Protein AF-A0A2G9UAE7-F1 (afdb_monomer)

pLDDT: mean 75.54, std 22.2, range [36.41, 98.81]

Mean predicted aligned error: 21.02 Å

Solvent-accessible surface area (backbone atoms only — not comparable to full-atom values): 14102 Å² total; per-residue (Å²): 134,87,57,70,65,65,63,50,58,74,38,32,49,100,87,70,48,72,73,70,75,85,72,86,65,95,78,64,78,51,70,71,63,59,34,68,79,69,75,55,76,72,64,87,74,63,90,61,86,80,56,97,80,69,71,54,75,51,95,50,88,56,33,35,38,56,95,90,38,82,39,53,51,58,60,52,51,52,52,46,55,51,52,52,52,52,51,52,52,50,52,51,53,51,53,52,52,51,54,51,51,53,52,52,52,52,52,49,52,54,49,54,50,51,49,55,55,50,54,54,50,50,52,52,51,50,51,52,49,54,52,50,52,52,51,50,49,54,50,49,55,51,48,52,53,50,52,52,52,51,53,50,50,49,55,50,49,54,52,50,52,57,51,47,52,69,75,55,61,78,77,76,76,75,77,85,68,81,88,84,80,91,77,83,82,83,85,77,90,79,90,78,85,81,80,76,87,80,84,79,86,80,84,77,84,78,78,78,85,76,90,73,91,75,92,76,91,77,136

Sequence (219 aa):
MFSFRHLTDVLVDSDGTVRFTPSECENAPEISALLKGFGLQAFKGSLEQQTNGDVHMSEFEGTVVINGNVVNVAQKLALLKKSEAERDQAKSLVAEQIALIDQLRGTKHDLEKKIRDMEKDIEKNRKRLDESNSALKASLDSNISLKSGLSDCKRYADRILSAVERACPPPPPPPKRVEEPKVEEPAADAVDDADEPIPAEIVLTEEVGAEEDNEEKTA

Organism: Teladorsagia circumcincta (NCBI:txid45464)

Radius of gyration: 56.76 Å; Cα contacts (8 Å, |Δi|>4): 43; chains: 1; bounding box: 124×80×129 Å

Secondary structure (DSSP, 8-state):
---HHHHHHTTB-TTS-B---PPP-TTPPPHHHHHHHTT--GGGG--S---TT--EE-SSTTEEEETTEEEEHHHHHHHHHHHHHHHHHHHHHHHHHHHHHHHHHHHHHHHHHHHHHHHHHHHHHHHHHHHHHHHHHHHHHHHHHHHHHHHHHHHHHHHHHHHHHHHSPPPPPPP-PPP----------------------------------------

Foldseek 3Di:
DDDPVVVVPVQADPVGHGPDDDDDDPDDDDPVRVCVVVVPPVPVPPPDDDDQPDWDDDPDQQWIQHPNDTDRPVVVVVVVVVVVVVVVVVVVVVVVVVVVVVVVVVVVVVVVVVVVVVVVVVVVVVVVVVVVVVVVVVVVVVVVVVVVVVVVVVVVVVVVVVVCCVVDPDDPDDPDDDDDDDDDDDDDDDDDDPDDDDDDDPDPPPPDDDDDDDDDDDD

Structure (mmCIF, N/CA/C/O backbone):
data_AF-A0A2G9UAE7-F1
#
_entry.id   AF-A0A2G9UAE7-F1
#
loop_
_atom_site.group_PDB
_atom_site.id
_atom_site.type_symbol
_atom_site.label_atom_id
_atom_site.label_alt_id
_atom_site.label_comp_id
_atom_site.label_asym_id
_atom_site.label_entity_id
_atom_site.label_seq_id
_atom_site.pdbx_PDB_ins_code
_atom_site.Cartn_x
_atom_site.Cartn_y
_atom_site.Cartn_z
_atom_site.occupancy
_atom_site.B_iso_or_equiv
_atom_site.auth_seq_id
_atom_site.auth_comp_id
_atom_site.auth_asym_id
_atom_site.auth_atom_id
_atom_site.pdbx_PDB_model_num
ATOM 1 N N . MET A 1 1 ? 42.285 15.700 -12.123 1.00 49.44 1 MET A N 1
ATOM 2 C CA . MET A 1 1 ? 41.400 16.061 -13.251 1.00 49.44 1 MET A CA 1
ATOM 3 C C . MET A 1 1 ? 42.175 17.039 -14.124 1.00 49.44 1 MET A C 1
ATOM 5 O O . MET A 1 1 ? 42.439 18.142 -13.670 1.00 49.44 1 MET A O 1
ATOM 9 N N . PHE A 1 2 ? 42.666 16.608 -15.288 1.00 51.28 2 PHE A N 1
ATOM 10 C CA . PHE A 1 2 ? 43.417 17.484 -16.195 1.00 51.28 2 PHE A CA 1
ATOM 11 C C . PHE A 1 2 ? 42.431 18.380 -16.952 1.00 51.28 2 PHE A C 1
ATOM 13 O O . PHE A 1 2 ? 41.503 17.878 -17.582 1.00 51.28 2 PHE A O 1
ATOM 20 N N . SER A 1 3 ? 42.597 19.699 -16.853 1.00 71.12 3 SER A N 1
ATOM 21 C CA . SER A 1 3 ? 41.782 20.660 -17.600 1.00 71.12 3 SER A CA 1
ATOM 22 C C . SER A 1 3 ? 42.381 20.850 -18.990 1.00 71.12 3 SER A C 1
ATOM 24 O O . SER A 1 3 ? 43.510 21.321 -19.116 1.00 71.12 3 SER A O 1
ATOM 26 N N . PHE A 1 4 ? 41.619 20.506 -20.029 1.00 68.12 4 PHE A N 1
ATOM 27 C CA . PHE A 1 4 ? 42.031 20.641 -21.432 1.00 68.12 4 PHE A CA 1
ATOM 28 C C . PHE A 1 4 ? 42.449 22.078 -21.783 1.00 68.12 4 PHE A C 1
ATOM 30 O O . PHE A 1 4 ? 43.397 22.291 -22.527 1.00 68.12 4 PHE A O 1
ATOM 37 N N . ARG A 1 5 ? 41.799 23.065 -21.157 1.00 70.62 5 ARG A N 1
ATOM 38 C CA . ARG A 1 5 ? 42.077 24.494 -21.336 1.00 70.62 5 ARG A CA 1
ATOM 39 C C . ARG A 1 5 ? 43.441 24.909 -20.780 1.00 70.62 5 ARG A C 1
ATOM 41 O O . ARG A 1 5 ? 44.153 25.672 -21.412 1.00 70.62 5 ARG A O 1
ATOM 48 N N . HIS A 1 6 ? 43.853 24.331 -19.650 1.00 72.81 6 HIS A N 1
ATOM 49 C CA . HIS A 1 6 ? 45.184 24.585 -19.093 1.00 72.81 6 HIS A CA 1
ATOM 50 C C . HIS A 1 6 ? 46.300 24.018 -19.983 1.00 72.81 6 HIS A C 1
ATOM 52 O O . HIS A 1 6 ? 47.366 24.611 -20.081 1.00 72.81 6 HIS A O 1
ATOM 58 N N . LEU A 1 7 ? 46.051 22.894 -20.663 1.00 65.75 7 LEU A N 1
ATOM 59 C CA . LEU A 1 7 ? 47.018 22.284 -21.576 1.00 65.75 7 LEU A CA 1
ATOM 60 C C . LEU A 1 7 ? 47.219 23.122 -22.849 1.00 65.75 7 LEU A C 1
ATOM 62 O O . LEU A 1 7 ? 48.339 23.226 -23.338 1.00 65.75 7 LEU A O 1
ATOM 66 N N . THR A 1 8 ? 46.153 23.733 -23.371 1.00 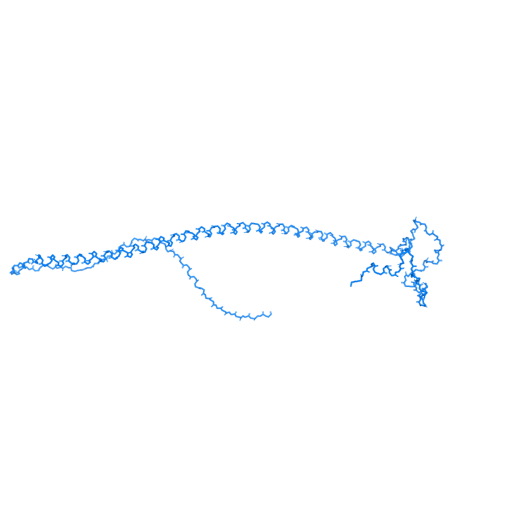66.69 8 THR A N 1
ATOM 67 C CA . THR A 1 8 ? 46.216 24.573 -24.577 1.00 66.69 8 THR A CA 1
ATOM 68 C C . THR A 1 8 ? 46.779 25.965 -24.305 1.00 66.69 8 THR A C 1
ATOM 70 O O . THR A 1 8 ? 47.531 26.472 -25.132 1.00 66.69 8 THR A O 1
ATOM 73 N N . ASP A 1 9 ? 46.486 26.549 -23.138 1.00 71.62 9 ASP A N 1
ATOM 74 C CA . ASP A 1 9 ? 46.967 27.887 -22.754 1.00 71.62 9 ASP A CA 1
ATOM 75 C C . ASP A 1 9 ? 48.498 27.937 -22.564 1.00 71.62 9 ASP A C 1
ATOM 77 O O . ASP A 1 9 ? 49.104 28.999 -22.641 1.00 71.62 9 ASP A O 1
ATOM 81 N N . VAL A 1 10 ? 49.153 26.792 -22.335 1.00 72.00 10 VAL A N 1
ATOM 82 C CA . VAL A 1 10 ? 50.626 26.703 -22.250 1.00 72.00 10 VAL A CA 1
ATOM 83 C C . VAL A 1 10 ? 51.284 26.709 -23.636 1.00 72.00 10 VAL A C 1
ATOM 85 O O . VAL A 1 10 ? 52.452 27.072 -23.771 1.00 72.00 10 VAL A O 1
ATOM 88 N N . LEU A 1 11 ? 50.551 26.310 -24.676 1.00 74.56 11 LEU A N 1
ATOM 89 C CA . LEU A 1 11 ? 51.090 26.116 -26.025 1.00 74.56 11 LEU A CA 1
ATOM 90 C C . LEU A 1 11 ? 50.882 27.336 -26.933 1.00 74.56 11 LEU A C 1
ATOM 92 O O . LEU A 1 11 ? 51.473 27.388 -28.013 1.00 74.56 11 LEU A O 1
ATOM 96 N N . VAL A 1 12 ? 50.077 28.310 -26.502 1.00 78.69 12 VAL A N 1
ATOM 97 C CA . VAL A 1 12 ? 49.674 29.486 -27.283 1.00 78.69 12 VAL A CA 1
ATOM 98 C C . VAL A 1 12 ? 49.781 30.737 -26.408 1.00 78.69 12 VAL A C 1
ATOM 100 O O . VAL A 1 12 ? 49.333 30.721 -25.265 1.00 78.69 12 VAL A O 1
ATOM 103 N N . ASP A 1 13 ? 50.394 31.813 -26.906 1.00 75.69 13 ASP A N 1
ATOM 104 C CA . ASP A 1 13 ? 50.454 33.086 -26.173 1.00 75.69 13 ASP A CA 1
ATOM 105 C C . ASP A 1 13 ? 49.159 33.912 -26.274 1.00 75.69 13 ASP A C 1
ATOM 107 O O . ASP A 1 13 ? 48.216 33.562 -26.983 1.00 75.69 13 ASP A O 1
ATOM 111 N N . SER A 1 14 ? 49.095 35.018 -25.524 1.00 77.44 14 SER A N 1
ATOM 112 C CA . SER A 1 14 ? 47.932 35.918 -25.465 1.00 77.44 14 SER A CA 1
ATOM 113 C C . SER A 1 14 ? 47.540 36.522 -26.814 1.00 77.44 14 SER A C 1
ATOM 115 O O . SER A 1 14 ? 46.404 36.969 -26.964 1.00 77.44 14 SER A O 1
ATOM 117 N N . ASP A 1 15 ? 48.459 36.511 -27.780 1.00 80.69 15 ASP A N 1
ATOM 118 C CA . ASP A 1 15 ? 48.259 37.025 -29.133 1.00 80.69 15 ASP A CA 1
ATOM 119 C C . ASP A 1 15 ? 47.853 35.909 -30.117 1.00 80.69 15 ASP A C 1
ATOM 121 O O . ASP A 1 15 ? 47.668 36.158 -31.309 1.00 80.69 15 ASP A O 1
ATOM 125 N N . GLY A 1 16 ? 47.675 34.674 -29.628 1.00 74.00 16 GLY A N 1
ATOM 126 C CA . GLY A 1 16 ? 47.242 33.522 -30.419 1.00 74.00 16 GLY A CA 1
ATOM 127 C C . GLY A 1 16 ? 48.373 32.803 -31.159 1.00 74.00 16 GLY A C 1
ATOM 128 O O . GLY A 1 16 ? 48.097 31.948 -32.003 1.00 74.00 16 GLY A O 1
ATOM 129 N N . THR A 1 17 ? 49.636 33.115 -30.860 1.00 78.31 17 THR A N 1
ATOM 130 C CA . THR A 1 17 ? 50.798 32.521 -31.530 1.00 78.31 17 THR A CA 1
ATOM 131 C C . THR A 1 17 ? 51.237 31.247 -30.813 1.00 78.31 17 THR A C 1
ATOM 133 O O . THR A 1 17 ? 51.443 31.223 -29.599 1.00 78.31 17 THR A O 1
ATOM 136 N N . VAL A 1 18 ? 51.388 30.157 -31.572 1.00 80.25 18 VAL A N 1
ATOM 137 C CA . VAL A 1 18 ? 51.842 28.863 -31.044 1.00 80.25 18 VAL A CA 1
ATOM 138 C C . VAL A 1 18 ? 53.317 28.965 -30.661 1.00 80.25 18 VAL A C 1
ATOM 140 O O . VAL A 1 18 ? 54.167 29.242 -31.505 1.00 80.25 18 VAL A O 1
ATOM 143 N N . ARG A 1 19 ? 53.630 28.725 -29.386 1.00 77.12 19 ARG A N 1
ATOM 144 C CA . ARG A 1 19 ? 54.999 28.817 -28.844 1.00 77.12 19 ARG A CA 1
ATOM 145 C C . ARG A 1 19 ? 55.756 27.495 -28.845 1.00 77.12 19 ARG A C 1
ATOM 147 O O . ARG A 1 19 ? 56.949 27.465 -28.556 1.00 77.12 19 ARG A O 1
ATOM 154 N N . PHE A 1 20 ? 55.066 26.401 -29.139 1.00 74.56 20 PHE A N 1
ATOM 155 C CA . PHE A 1 20 ? 55.657 25.075 -29.180 1.00 74.56 20 PHE A CA 1
ATOM 156 C C . PHE A 1 20 ? 56.078 24.713 -30.603 1.00 74.56 20 PHE A C 1
ATOM 158 O O . PHE A 1 20 ? 55.235 24.471 -31.465 1.00 74.56 20 PHE A O 1
ATOM 165 N N . THR A 1 21 ? 57.388 24.617 -30.818 1.00 72.81 21 THR A N 1
ATOM 166 C CA . THR A 1 21 ? 57.962 23.974 -32.002 1.00 72.81 21 THR A CA 1
ATOM 167 C C . THR A 1 21 ? 58.424 22.578 -31.585 1.00 72.81 21 THR A C 1
ATOM 169 O O . THR A 1 21 ? 59.370 22.483 -30.798 1.00 72.81 21 THR A O 1
ATOM 172 N N . PRO A 1 22 ? 57.774 21.496 -32.054 1.00 69.88 22 PRO A N 1
ATOM 173 C CA . PRO A 1 22 ? 58.232 20.144 -31.767 1.00 69.88 22 PRO A CA 1
ATOM 174 C C . PRO A 1 22 ? 59.676 19.978 -32.249 1.00 69.88 22 PRO A C 1
ATOM 176 O O . PRO A 1 22 ? 59.992 20.300 -33.393 1.00 69.88 22 PRO A O 1
ATOM 179 N N . SER A 1 23 ? 60.553 19.501 -31.370 1.00 71.75 23 SER A N 1
ATOM 180 C CA . SER A 1 23 ? 61.934 19.171 -31.727 1.00 71.75 23 SER A CA 1
ATOM 181 C C . SER A 1 23 ? 61.976 17.929 -32.622 1.00 71.75 23 SER A C 1
ATOM 183 O O . SER A 1 23 ? 61.085 17.078 -32.553 1.00 71.75 23 SER A O 1
ATOM 185 N N . GLU A 1 24 ? 63.014 17.806 -33.448 1.00 71.75 24 GLU A N 1
ATOM 186 C CA . GLU A 1 24 ? 63.240 16.597 -34.243 1.00 71.75 24 GLU A CA 1
ATOM 187 C C . GLU A 1 24 ? 63.449 15.392 -33.312 1.00 71.75 24 GLU A C 1
ATOM 189 O O . GLU A 1 24 ? 64.224 15.442 -32.357 1.00 71.75 24 GLU A O 1
ATOM 194 N N . CYS A 1 25 ? 62.708 14.309 -33.549 1.00 72.25 25 CYS A N 1
ATOM 195 C CA . CYS A 1 25 ? 62.822 13.090 -32.758 1.00 72.25 25 CYS A CA 1
ATOM 196 C C . CYS A 1 25 ? 64.009 12.268 -33.272 1.00 72.25 25 CYS A C 1
ATOM 198 O O . CYS A 1 25 ? 63.944 11.732 -34.377 1.00 72.25 25 CYS A O 1
ATOM 200 N N . GLU A 1 26 ? 65.065 12.128 -32.465 1.00 74.56 26 GLU A N 1
ATOM 201 C CA . GLU A 1 26 ? 66.306 11.430 -32.853 1.00 74.56 26 GLU A CA 1
ATOM 202 C C . GLU A 1 26 ? 66.109 9.953 -33.248 1.00 74.56 26 GLU A C 1
ATOM 204 O O . GLU A 1 26 ? 66.959 9.382 -33.919 1.00 74.56 26 GLU A O 1
ATOM 209 N N . ASN A 1 27 ? 64.985 9.331 -32.871 1.00 72.94 27 ASN A N 1
ATOM 210 C CA . ASN A 1 27 ? 64.683 7.923 -33.152 1.00 72.94 27 ASN A CA 1
ATOM 211 C C . ASN A 1 27 ? 63.309 7.741 -33.811 1.00 72.94 27 ASN A C 1
ATOM 213 O O . ASN A 1 27 ? 62.566 6.811 -33.481 1.00 72.94 27 ASN A O 1
ATOM 217 N N . ALA A 1 28 ? 62.938 8.644 -34.720 1.00 73.31 28 ALA A N 1
ATOM 218 C CA . ALA A 1 28 ? 61.740 8.452 -35.523 1.00 73.31 28 ALA A CA 1
ATOM 219 C C . ALA A 1 28 ? 61.868 7.155 -36.352 1.00 73.31 28 ALA A C 1
ATOM 221 O O . ALA A 1 28 ? 62.879 6.966 -37.035 1.00 73.31 28 ALA A O 1
ATOM 222 N N . PRO A 1 29 ? 60.875 6.247 -36.310 1.00 75.75 29 PRO A N 1
ATOM 223 C CA . PRO A 1 29 ? 60.886 5.061 -37.153 1.00 75.75 29 PRO A CA 1
ATOM 224 C C . PRO A 1 29 ? 61.008 5.455 -38.625 1.00 75.75 29 PRO A C 1
ATOM 226 O O . PRO A 1 29 ? 60.289 6.340 -39.092 1.00 75.75 29 PRO A O 1
ATOM 229 N N . GLU A 1 30 ? 61.882 4.778 -39.372 1.00 74.31 30 GLU A N 1
ATOM 230 C CA . GLU A 1 30 ? 61.957 5.001 -40.812 1.00 74.31 30 GLU A CA 1
ATOM 231 C C . GLU A 1 30 ? 60.606 4.700 -41.475 1.00 74.31 30 GLU A C 1
ATOM 233 O O . GLU A 1 30 ? 59.899 3.752 -41.116 1.00 74.31 30 GLU A O 1
ATOM 238 N N . ILE A 1 31 ? 60.283 5.467 -42.517 1.00 66.69 31 ILE A N 1
ATOM 239 C CA . ILE A 1 31 ? 59.078 5.273 -43.338 1.00 66.69 31 ILE A CA 1
ATOM 240 C C . ILE A 1 31 ? 58.988 3.818 -43.836 1.00 66.69 31 ILE A C 1
ATOM 242 O O . ILE A 1 31 ? 57.910 3.228 -43.878 1.00 66.69 31 ILE A O 1
ATOM 246 N N . SER A 1 32 ? 60.132 3.205 -44.143 1.00 66.19 32 SER A N 1
ATOM 247 C CA . SER A 1 32 ? 60.275 1.796 -44.522 1.00 66.19 32 SER A CA 1
ATOM 248 C C . SER A 1 32 ? 59.770 0.826 -43.437 1.00 66.19 32 SER A C 1
ATOM 250 O O . SER A 1 32 ? 59.074 -0.143 -43.752 1.00 66.19 32 SER A O 1
ATOM 252 N N . ALA A 1 33 ? 60.070 1.094 -42.164 1.00 72.38 33 ALA A N 1
ATOM 253 C CA . ALA A 1 33 ? 59.639 0.296 -41.020 1.00 72.38 33 ALA A CA 1
ATOM 254 C C . ALA A 1 33 ? 58.136 0.455 -40.752 1.00 72.38 33 ALA A C 1
ATOM 256 O O . ALA A 1 33 ? 57.457 -0.532 -40.467 1.00 72.38 33 ALA A O 1
ATOM 257 N N . LEU A 1 34 ? 57.607 1.670 -40.928 1.00 64.31 34 LEU A N 1
ATOM 258 C CA . LEU A 1 34 ? 56.171 1.947 -40.832 1.00 64.31 34 LEU A CA 1
ATOM 259 C C . LEU A 1 34 ? 55.382 1.213 -41.928 1.00 64.31 34 LEU A C 1
ATOM 261 O O . LEU A 1 34 ? 54.375 0.569 -41.643 1.00 64.31 34 LEU A O 1
ATOM 265 N N . LEU A 1 35 ? 55.866 1.226 -43.171 1.00 60.06 35 LEU A N 1
ATOM 266 C CA . LEU A 1 35 ? 55.206 0.561 -44.303 1.00 60.06 35 LEU A CA 1
ATOM 267 C C . LEU A 1 35 ? 55.193 -0.972 -44.175 1.00 60.06 35 LEU A C 1
ATOM 269 O O . LEU A 1 35 ? 54.242 -1.625 -44.612 1.00 60.06 35 LEU A O 1
ATOM 273 N N . LYS A 1 36 ? 56.225 -1.553 -43.550 1.00 64.69 36 LYS A N 1
ATOM 274 C CA . LYS A 1 36 ? 56.391 -3.009 -43.418 1.00 64.69 36 LYS A CA 1
ATOM 275 C C . LYS A 1 36 ? 55.334 -3.661 -42.516 1.00 64.69 36 LYS A C 1
ATOM 277 O O . LYS A 1 36 ? 54.993 -4.817 -42.744 1.00 64.69 36 LYS A O 1
ATOM 282 N N . GLY A 1 37 ? 54.802 -2.932 -41.532 1.00 54.59 37 GLY A N 1
ATOM 283 C CA . GLY A 1 37 ? 53.765 -3.429 -40.616 1.00 54.59 37 GLY A CA 1
ATOM 284 C C . GLY A 1 37 ? 52.334 -3.357 -41.163 1.00 54.59 37 GLY A C 1
ATOM 285 O O . GLY A 1 37 ? 51.467 -4.081 -40.685 1.00 54.59 37 GLY A O 1
ATOM 286 N N . PHE A 1 38 ? 52.089 -2.521 -42.177 1.00 55.53 38 PHE A N 1
ATOM 287 C CA . PHE A 1 38 ? 50.743 -2.229 -42.693 1.00 55.53 38 PHE A CA 1
ATOM 288 C C . PHE A 1 38 ? 50.482 -2.759 -44.114 1.00 55.53 38 PHE A C 1
ATOM 290 O O . PHE A 1 38 ? 49.452 -2.447 -44.705 1.00 55.53 38 PHE A O 1
ATOM 297 N N . GLY A 1 39 ? 51.396 -3.551 -44.688 1.00 52.50 39 GLY A N 1
ATOM 298 C CA . GLY A 1 39 ? 51.192 -4.171 -46.006 1.00 52.50 39 GLY A CA 1
ATOM 299 C C . GLY A 1 39 ? 51.114 -3.181 -47.179 1.00 52.50 39 GLY A C 1
ATOM 300 O O . GLY A 1 39 ? 50.662 -3.539 -48.263 1.00 52.50 39 GLY A O 1
ATOM 301 N N . LEU A 1 40 ? 51.569 -1.939 -46.999 1.00 51.59 40 LEU A N 1
ATOM 302 C CA . LEU A 1 40 ? 51.566 -0.903 -48.033 1.00 51.59 40 LEU A CA 1
ATOM 303 C C . LEU A 1 40 ? 52.806 -1.026 -48.932 1.00 51.59 40 LEU A C 1
ATOM 305 O O . LEU A 1 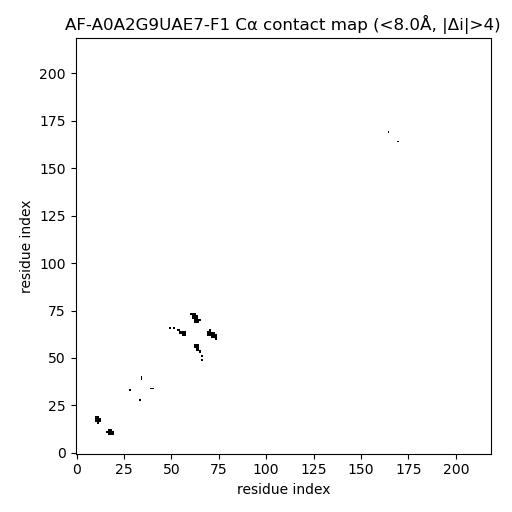40 ? 53.735 -0.228 -48.851 1.00 51.59 40 LEU A O 1
ATOM 309 N N . GLN A 1 41 ? 52.822 -2.006 -49.840 1.00 53.44 41 GLN A N 1
ATOM 310 C CA . GLN A 1 41 ? 53.716 -1.933 -51.011 1.00 53.44 41 GLN A CA 1
ATOM 311 C C . GLN A 1 41 ? 53.151 -1.047 -52.139 1.00 53.44 41 GLN A C 1
ATOM 313 O O . GLN A 1 41 ? 53.871 -0.720 -53.078 1.00 53.44 41 GLN A O 1
ATOM 318 N N . ALA A 1 42 ? 51.902 -0.580 -52.023 1.00 52.06 42 ALA A N 1
ATOM 319 C CA . ALA A 1 42 ? 51.233 0.234 -53.041 1.00 52.06 42 ALA A CA 1
ATOM 320 C C . ALA A 1 42 ? 51.714 1.700 -53.112 1.00 52.06 42 ALA A C 1
ATOM 322 O O . ALA A 1 42 ? 51.455 2.390 -54.094 1.00 52.06 42 ALA A O 1
ATOM 323 N N . PHE A 1 43 ? 52.439 2.203 -52.106 1.00 49.38 43 PHE A N 1
ATOM 324 C CA . PHE A 1 43 ? 52.741 3.639 -52.025 1.00 49.38 43 PHE A CA 1
ATOM 325 C C . PHE A 1 43 ? 53.887 4.102 -52.942 1.00 49.38 43 PHE A C 1
ATOM 327 O O . PHE A 1 43 ? 54.057 5.298 -53.158 1.00 49.38 43 PHE A O 1
ATOM 334 N N . LYS A 1 44 ? 54.666 3.187 -53.542 1.00 48.50 44 LYS A N 1
ATOM 335 C CA . LYS A 1 44 ? 55.778 3.584 -54.429 1.00 48.50 44 LYS A CA 1
ATOM 336 C C . LYS A 1 44 ? 55.335 4.244 -55.746 1.00 48.50 44 LYS A C 1
ATOM 338 O O . LYS A 1 44 ? 56.190 4.796 -56.428 1.00 48.50 44 LYS A O 1
ATOM 343 N N . GLY A 1 45 ? 54.044 4.206 -56.093 1.00 49.69 45 GLY A N 1
ATOM 344 C CA . GLY A 1 45 ? 53.506 4.813 -57.318 1.00 49.69 45 GLY A CA 1
ATOM 345 C C . GLY A 1 45 ? 52.696 6.102 -57.134 1.00 49.69 45 GLY A C 1
ATOM 346 O O . GLY A 1 45 ? 52.359 6.728 -58.129 1.00 49.69 45 GLY A O 1
ATOM 347 N N . SER A 1 46 ? 52.372 6.520 -55.906 1.00 48.16 46 SER A N 1
ATOM 348 C CA . SER A 1 46 ? 51.366 7.570 -55.668 1.00 48.16 46 SER A CA 1
ATOM 349 C C . SER A 1 46 ? 51.987 8.888 -55.202 1.00 48.16 46 SER A C 1
ATOM 351 O O . SER A 1 46 ? 51.691 9.378 -54.115 1.00 48.16 46 SER A O 1
ATOM 353 N N . LEU A 1 47 ? 52.852 9.470 -56.035 1.00 45.78 47 LEU A N 1
ATOM 354 C CA . LEU A 1 47 ? 53.241 10.881 -55.918 1.00 45.78 47 LEU A CA 1
ATOM 355 C C . LEU A 1 47 ? 52.371 11.784 -56.813 1.00 45.78 47 LEU A C 1
ATOM 357 O O . LEU A 1 47 ? 52.782 12.888 -57.154 1.00 45.78 47 LEU A O 1
ATOM 361 N N . GLU A 1 48 ? 51.188 11.316 -57.219 1.00 45.50 48 GLU A N 1
ATOM 362 C CA . GLU A 1 48 ? 50.198 12.148 -57.894 1.00 45.50 48 GLU A CA 1
ATOM 363 C C . GLU A 1 48 ? 49.093 12.569 -56.928 1.00 45.50 48 GLU A C 1
ATOM 365 O O . GLU A 1 48 ? 48.675 11.837 -56.028 1.00 45.50 48 GLU A O 1
ATOM 370 N N . GLN A 1 49 ? 48.662 13.811 -57.107 1.00 43.53 49 GLN A N 1
ATOM 371 C CA . GLN A 1 49 ? 47.659 14.492 -56.310 1.00 43.53 49 GLN A CA 1
ATOM 372 C C . GLN A 1 49 ? 46.308 13.792 -56.522 1.00 43.53 49 GLN A C 1
ATOM 374 O O . GLN A 1 49 ? 45.613 14.059 -57.501 1.00 43.53 49 GLN A O 1
ATOM 379 N N . GLN A 1 50 ? 45.936 12.867 -55.631 1.00 50.91 50 GLN A N 1
ATOM 380 C CA . GLN A 1 50 ? 44.623 12.226 -55.702 1.00 50.91 50 GLN A CA 1
ATOM 381 C C . GLN A 1 50 ? 43.536 13.285 -55.495 1.00 50.91 50 GLN A C 1
ATOM 383 O O . GLN A 1 50 ? 43.402 13.883 -54.426 1.00 50.91 50 GLN A O 1
ATOM 388 N N . THR A 1 51 ? 42.780 13.547 -56.557 1.00 48.38 51 THR A N 1
ATOM 389 C CA . THR A 1 51 ? 41.596 14.403 -56.513 1.00 48.38 51 THR A CA 1
ATOM 390 C C . THR A 1 51 ? 40.436 13.639 -55.872 1.00 48.38 51 THR A C 1
ATOM 392 O O . THR A 1 51 ? 40.391 12.408 -55.898 1.00 48.38 51 THR A O 1
ATOM 395 N N . ASN A 1 52 ? 39.505 14.368 -55.246 1.00 42.25 52 ASN A N 1
ATOM 396 C CA . ASN A 1 52 ? 38.322 13.787 -54.606 1.00 42.25 52 ASN A CA 1
ATOM 397 C C . ASN A 1 52 ? 37.559 12.898 -55.605 1.00 42.25 52 ASN A C 1
ATOM 399 O O . ASN A 1 52 ? 36.913 13.416 -56.513 1.00 42.25 52 ASN A O 1
ATOM 403 N N . GLY A 1 53 ? 37.626 11.577 -55.424 1.00 55.25 53 GLY A N 1
ATOM 404 C CA . GLY A 1 53 ? 36.918 10.603 -56.262 1.00 55.25 53 GLY A CA 1
ATOM 405 C C . GLY A 1 53 ? 37.734 9.382 -56.685 1.00 55.25 53 GLY A C 1
ATOM 406 O O . GLY A 1 53 ? 37.142 8.430 -57.188 1.00 55.25 53 GLY A O 1
ATOM 407 N N . ASP A 1 54 ? 39.051 9.368 -56.465 1.00 49.25 54 ASP A N 1
ATOM 408 C CA . ASP A 1 54 ? 39.891 8.246 -56.891 1.00 49.25 54 ASP A CA 1
ATOM 409 C C . ASP A 1 54 ? 39.869 7.099 -55.862 1.00 49.25 54 ASP A C 1
ATOM 411 O O . ASP A 1 54 ? 40.569 7.108 -54.848 1.00 49.25 54 ASP A O 1
ATOM 415 N N . VAL A 1 55 ? 38.983 6.125 -56.088 1.00 54.97 55 VAL A N 1
ATOM 416 C CA . VAL A 1 55 ? 38.839 4.927 -55.252 1.00 54.97 55 VAL A CA 1
ATOM 417 C C . VAL A 1 55 ? 39.790 3.855 -55.775 1.00 54.97 55 VAL A C 1
ATOM 419 O O . VAL A 1 55 ? 39.468 3.122 -56.710 1.00 54.97 55 VAL A O 1
ATOM 422 N N . HIS A 1 56 ? 40.966 3.738 -55.160 1.00 53.06 56 HIS A N 1
ATOM 423 C CA . HIS A 1 56 ? 41.892 2.654 -55.479 1.00 53.06 56 HIS A CA 1
ATOM 424 C C . HIS A 1 56 ? 41.449 1.373 -54.754 1.00 53.06 56 HIS A C 1
ATOM 426 O O . HIS A 1 56 ? 41.565 1.256 -53.529 1.00 53.06 56 HIS A O 1
ATOM 432 N N . MET A 1 57 ? 40.889 0.429 -55.513 1.00 51.44 57 MET A N 1
ATOM 433 C CA . MET A 1 57 ? 40.493 -0.890 -55.020 1.00 51.44 57 MET A CA 1
ATOM 434 C C . MET A 1 57 ? 41.731 -1.786 -54.990 1.00 51.44 57 MET A C 1
ATOM 436 O O . MET A 1 57 ? 42.123 -2.346 -56.010 1.00 51.44 57 MET A O 1
ATOM 440 N N . SER A 1 58 ? 42.366 -1.913 -53.828 1.00 53.28 58 SER A N 1
ATOM 441 C CA . SER A 1 58 ? 43.393 -2.937 -53.637 1.00 53.28 58 SER A CA 1
ATOM 442 C C . SER A 1 58 ? 42.746 -4.323 -53.762 1.00 53.28 58 SER A C 1
ATOM 444 O O . SER A 1 58 ? 41.661 -4.541 -53.229 1.00 53.28 58 SER A O 1
ATOM 446 N N . GLU A 1 59 ? 43.421 -5.286 -54.401 1.00 55.38 59 GLU A N 1
ATOM 447 C CA . GLU A 1 59 ? 42.979 -6.694 -54.546 1.00 55.38 59 GLU A CA 1
ATOM 448 C C . GLU A 1 59 ? 42.767 -7.440 -53.208 1.00 55.38 59 GLU A C 1
ATOM 450 O O . GLU A 1 59 ? 42.394 -8.612 -53.187 1.00 55.38 59 GLU A O 1
ATOM 455 N N . PHE A 1 60 ? 42.982 -6.772 -52.072 1.00 54.88 60 PHE A N 1
ATOM 456 C CA . PHE A 1 60 ? 42.794 -7.322 -50.739 1.00 54.88 60 PHE A CA 1
ATOM 457 C C . PHE A 1 60 ? 41.375 -7.065 -50.218 1.00 54.88 60 PHE A C 1
ATOM 459 O O . PHE A 1 60 ? 40.949 -5.923 -50.041 1.00 54.88 60 PHE A O 1
ATOM 466 N N . GLU A 1 61 ? 40.679 -8.166 -49.940 1.00 66.31 61 GLU A N 1
ATOM 467 C CA . GLU A 1 61 ? 39.417 -8.321 -49.208 1.00 66.31 61 GLU A CA 1
ATOM 468 C C . GLU A 1 61 ? 38.862 -7.031 -48.557 1.00 66.31 61 GLU A C 1
ATOM 470 O O . GLU A 1 61 ? 39.162 -6.681 -47.412 1.00 66.31 61 GLU A O 1
ATOM 475 N N . GLY A 1 62 ? 38.051 -6.288 -49.321 1.00 68.31 62 GLY A N 1
ATOM 476 C CA . GLY A 1 62 ? 37.243 -5.167 -48.825 1.00 68.31 62 GLY A CA 1
ATOM 477 C C . GLY A 1 62 ? 38.013 -3.952 -48.294 1.00 68.31 62 GLY A C 1
ATOM 478 O O . GLY A 1 62 ? 37.411 -3.121 -47.605 1.00 68.31 62 GLY A O 1
ATOM 479 N N . THR A 1 63 ? 39.314 -3.838 -48.576 1.00 82.25 63 THR A N 1
ATOM 480 C CA . THR A 1 63 ? 40.156 -2.725 -48.119 1.00 82.25 63 THR A CA 1
ATOM 481 C C . THR A 1 63 ? 40.337 -1.688 -49.225 1.00 82.25 63 THR A C 1
ATOM 483 O O . THR A 1 63 ? 40.834 -1.992 -50.304 1.00 82.25 63 THR A O 1
ATOM 486 N N . VAL A 1 64 ? 39.933 -0.448 -48.951 1.00 83.81 64 VAL A N 1
ATOM 487 C CA . VAL A 1 64 ? 39.859 0.651 -49.921 1.00 83.81 64 VAL A CA 1
ATOM 488 C C . VAL A 1 64 ? 40.574 1.877 -49.365 1.00 83.81 64 VAL A C 1
ATOM 490 O O . VAL A 1 64 ? 40.473 2.157 -48.170 1.00 83.81 64 VAL A O 1
ATOM 493 N N . VAL A 1 65 ? 41.282 2.628 -50.210 1.00 81.50 65 VAL A N 1
ATOM 494 C CA . VAL A 1 65 ? 41.876 3.912 -49.812 1.00 81.50 65 VAL A CA 1
ATOM 495 C C . VAL A 1 65 ? 40.869 5.037 -50.057 1.00 81.50 65 VAL A C 1
ATOM 497 O O . VAL A 1 65 ? 40.449 5.255 -51.187 1.00 81.50 65 VAL A O 1
ATOM 500 N N . ILE A 1 66 ? 40.469 5.744 -48.998 1.00 80.94 66 ILE A N 1
ATOM 501 C CA . ILE A 1 66 ? 39.539 6.881 -49.054 1.00 80.94 66 ILE A CA 1
ATOM 502 C C . ILE A 1 66 ? 40.237 8.094 -48.433 1.00 80.94 66 ILE A C 1
ATOM 504 O O . ILE A 1 66 ? 40.573 8.081 -47.247 1.00 80.94 66 ILE A O 1
ATOM 508 N N . ASN A 1 67 ? 40.454 9.150 -49.223 1.00 83.31 67 ASN A N 1
ATOM 509 C CA . ASN A 1 67 ? 41.149 10.379 -48.807 1.00 83.31 67 ASN A CA 1
ATOM 510 C C . ASN A 1 67 ? 42.538 10.103 -48.197 1.00 83.31 67 ASN A C 1
ATOM 512 O O . ASN A 1 67 ? 42.860 10.606 -47.122 1.00 83.31 67 ASN A O 1
ATOM 516 N N . GLY A 1 68 ? 43.324 9.227 -48.829 1.00 79.81 68 GLY A N 1
ATOM 517 C CA . GLY A 1 68 ? 44.639 8.811 -48.329 1.00 79.81 68 GLY A CA 1
ATOM 518 C C . GLY A 1 68 ? 44.610 7.869 -47.115 1.00 79.81 68 GLY A C 1
ATOM 519 O O . GLY A 1 68 ? 45.667 7.430 -46.670 1.00 79.81 68 GLY A O 1
ATOM 520 N N . ASN A 1 69 ? 43.430 7.510 -46.592 1.00 78.62 69 ASN A N 1
ATOM 521 C CA . ASN A 1 69 ? 43.294 6.572 -45.477 1.00 78.62 69 ASN A CA 1
ATOM 522 C C . ASN A 1 69 ? 42.943 5.174 -45.978 1.00 78.62 69 ASN A C 1
ATOM 524 O O . ASN A 1 69 ? 41.963 5.000 -46.698 1.00 78.62 69 ASN A O 1
ATOM 528 N N . VAL A 1 70 ? 43.687 4.163 -45.533 1.00 82.50 70 VAL A N 1
ATOM 529 C CA . VAL A 1 70 ? 43.357 2.756 -45.789 1.00 82.50 70 VAL A CA 1
ATOM 530 C C . VAL A 1 70 ? 42.199 2.338 -44.878 1.00 82.50 70 VAL A C 1
ATOM 532 O O . VAL A 1 70 ? 42.303 2.407 -43.653 1.00 82.50 70 VAL A O 1
ATOM 535 N N . VAL A 1 71 ? 41.079 1.913 -45.461 1.00 85.06 71 VAL A N 1
ATOM 536 C CA . VAL A 1 71 ? 39.849 1.557 -44.746 1.00 85.06 71 VAL A CA 1
ATOM 537 C C . VAL A 1 71 ? 39.407 0.149 -45.119 1.00 85.06 71 VAL A C 1
ATOM 539 O O . VAL A 1 71 ? 39.109 -0.122 -46.275 1.00 85.06 71 VAL A O 1
ATOM 542 N N . ASN A 1 72 ? 39.256 -0.731 -44.126 1.00 88.00 72 ASN A N 1
ATOM 543 C CA . ASN A 1 72 ? 38.565 -2.004 -44.318 1.00 88.00 72 ASN A CA 1
ATOM 544 C C . ASN A 1 72 ? 37.046 -1.800 -44.184 1.00 88.00 72 ASN A C 1
ATOM 546 O O . ASN A 1 72 ? 36.504 -1.651 -43.082 1.00 88.00 72 ASN A O 1
ATOM 550 N N . VAL A 1 73 ? 36.357 -1.748 -45.322 1.00 88.12 73 VAL A N 1
ATOM 551 C CA . VAL A 1 73 ? 34.918 -1.466 -45.402 1.00 88.12 73 VAL A CA 1
ATOM 552 C C . VAL A 1 73 ? 34.103 -2.623 -44.825 1.00 88.12 73 VAL A C 1
ATOM 554 O O . VAL A 1 73 ? 33.120 -2.387 -44.121 1.00 88.12 73 VAL A O 1
ATOM 557 N N . ALA A 1 74 ? 34.534 -3.866 -45.055 1.00 86.69 74 ALA A N 1
ATOM 558 C CA . ALA A 1 74 ? 33.849 -5.058 -44.560 1.00 86.69 74 ALA A CA 1
ATOM 559 C C . ALA A 1 74 ? 33.812 -5.099 -43.022 1.00 86.69 74 ALA A C 1
ATOM 561 O O . ALA A 1 74 ? 32.751 -5.306 -42.429 1.00 86.69 74 ALA A O 1
ATOM 562 N N . GLN A 1 75 ? 34.942 -4.815 -42.369 1.00 89.44 75 GLN A N 1
ATOM 563 C CA . GLN A 1 75 ? 35.031 -4.743 -40.908 1.00 89.44 75 GLN A CA 1
ATOM 564 C C . GLN A 1 75 ? 34.181 -3.605 -40.336 1.00 89.44 75 GLN A C 1
ATOM 566 O O . GLN A 1 75 ? 33.433 -3.818 -39.379 1.00 89.44 75 GLN A O 1
ATOM 571 N N . LYS A 1 76 ? 34.238 -2.405 -40.934 1.00 90.12 76 LYS A N 1
ATOM 572 C CA . LYS A 1 76 ? 33.407 -1.272 -40.491 1.00 90.12 76 LYS A CA 1
ATOM 573 C C . LYS A 1 76 ? 31.916 -1.572 -40.614 1.00 90.12 76 LYS A C 1
ATOM 575 O O . LYS A 1 76 ? 31.161 -1.254 -39.700 1.00 90.12 76 LYS A O 1
ATOM 580 N N . LEU A 1 77 ? 31.497 -2.215 -41.702 1.00 91.81 77 LEU A N 1
ATOM 581 C CA . LEU A 1 77 ? 30.101 -2.591 -41.905 1.00 91.81 77 LEU A CA 1
ATOM 582 C C . LEU A 1 77 ? 29.641 -3.655 -40.897 1.00 91.81 77 LEU A C 1
ATOM 584 O O . LEU A 1 77 ? 28.522 -3.572 -40.393 1.00 91.81 77 LEU A O 1
ATOM 588 N N . ALA A 1 78 ? 30.494 -4.630 -40.570 1.00 92.19 78 ALA A N 1
ATOM 589 C CA . ALA A 1 78 ? 30.195 -5.634 -39.549 1.00 92.19 78 ALA A CA 1
ATOM 590 C C . ALA A 1 78 ? 30.034 -5.006 -38.153 1.00 92.19 78 ALA A C 1
ATOM 592 O O . ALA A 1 78 ? 29.071 -5.311 -37.447 1.00 92.19 78 ALA A O 1
ATOM 593 N N . LEU A 1 79 ? 30.933 -4.088 -37.779 1.00 95.19 79 LEU A N 1
ATOM 594 C CA . LEU A 1 79 ? 30.836 -3.339 -36.522 1.00 95.19 79 LEU A CA 1
ATOM 595 C C . LEU A 1 79 ? 29.588 -2.456 -36.474 1.00 95.19 79 LEU A C 1
ATOM 597 O O . LEU A 1 79 ? 28.923 -2.411 -35.439 1.00 95.19 79 LEU A O 1
ATOM 601 N N . LEU A 1 80 ? 29.246 -1.800 -37.587 1.00 96.38 80 LEU A N 1
ATOM 602 C CA . LE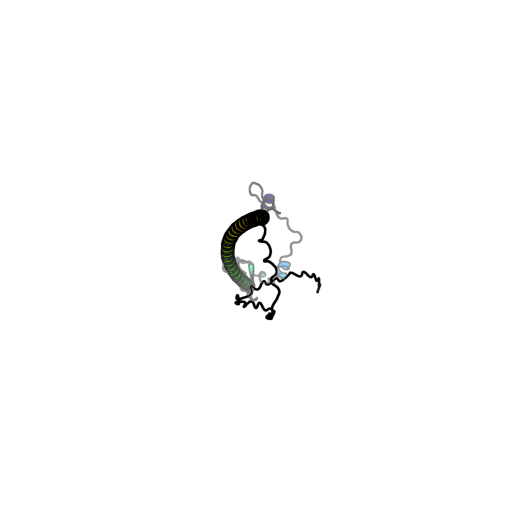U A 1 80 ? 28.029 -1.001 -37.685 1.00 96.38 80 LEU A CA 1
ATOM 603 C C . LEU A 1 80 ? 26.802 -1.877 -37.425 1.00 96.38 80 LEU A C 1
ATOM 605 O O . LEU A 1 80 ? 26.079 -1.607 -36.476 1.00 96.38 80 LEU A O 1
ATOM 609 N N . LYS A 1 81 ? 26.632 -2.983 -38.160 1.00 97.38 81 LYS A N 1
ATOM 610 C CA . LYS A 1 81 ? 25.503 -3.914 -37.967 1.00 97.38 81 LYS A CA 1
ATOM 611 C C . LYS A 1 81 ? 25.380 -4.409 -36.524 1.00 97.38 81 LYS A C 1
ATOM 613 O O . LYS A 1 81 ? 24.274 -4.491 -35.997 1.00 97.38 81 LYS A O 1
ATOM 618 N N . LYS A 1 82 ? 26.508 -4.718 -35.875 1.00 97.38 82 LYS A N 1
ATOM 619 C CA . LYS A 1 82 ? 26.526 -5.117 -34.462 1.00 97.38 82 LYS A CA 1
ATOM 620 C C . LYS A 1 82 ? 26.005 -3.995 -33.556 1.00 97.38 82 LYS A C 1
ATOM 622 O O . LYS A 1 82 ? 25.127 -4.237 -32.736 1.00 97.38 82 LYS A O 1
ATOM 627 N N . SER A 1 83 ? 26.498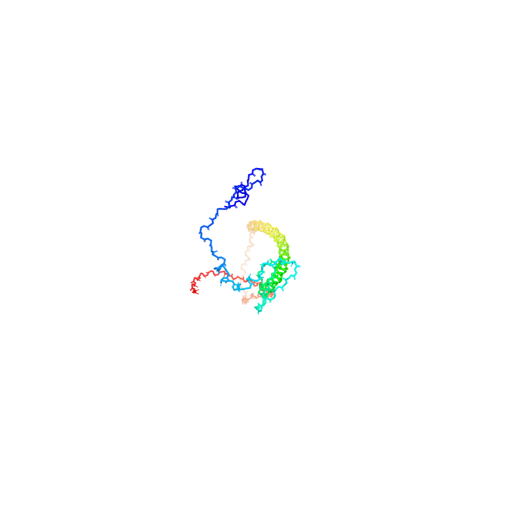 -2.771 -33.744 1.00 97.25 83 SER A N 1
ATOM 628 C CA . SER A 1 83 ? 26.056 -1.601 -32.974 1.00 97.25 83 SER A CA 1
ATOM 629 C C . SER A 1 83 ? 24.583 -1.252 -33.224 1.00 97.25 83 SER A C 1
ATOM 631 O O . SER A 1 83 ? 23.881 -0.842 -32.300 1.00 97.25 83 SER A O 1
ATOM 633 N N . GLU A 1 84 ? 24.084 -1.440 -34.449 1.00 97.94 84 GLU A N 1
ATOM 634 C CA . GLU A 1 84 ? 22.665 -1.253 -34.766 1.00 97.94 84 GLU A CA 1
ATOM 635 C C . GLU A 1 84 ? 21.782 -2.257 -34.016 1.00 97.94 84 GLU A C 1
ATOM 637 O O . GLU A 1 84 ? 20.800 -1.847 -33.398 1.00 97.94 84 GLU A O 1
ATOM 642 N N . ALA A 1 85 ? 22.177 -3.534 -33.985 1.00 97.75 85 ALA A N 1
ATOM 643 C CA . ALA A 1 85 ? 21.465 -4.569 -33.239 1.00 97.75 85 ALA A CA 1
ATOM 644 C C . ALA A 1 85 ? 21.459 -4.300 -31.722 1.00 97.75 85 ALA A C 1
ATOM 646 O O . ALA A 1 85 ? 20.410 -4.387 -31.086 1.00 97.75 85 ALA A O 1
ATOM 647 N N . GLU A 1 86 ? 22.603 -3.915 -31.146 1.00 97.94 86 GLU A N 1
ATOM 648 C CA . GLU A 1 86 ? 22.711 -3.551 -29.723 1.00 97.94 86 GLU A CA 1
ATOM 649 C C . GLU A 1 86 ? 21.824 -2.347 -29.375 1.00 97.94 86 GLU A C 1
ATOM 651 O O . GLU A 1 86 ? 21.133 -2.343 -28.353 1.00 97.94 86 GLU A O 1
ATOM 656 N N . ARG A 1 87 ? 21.790 -1.331 -30.246 1.00 98.25 87 ARG A N 1
ATOM 657 C CA . ARG A 1 87 ? 20.920 -0.160 -30.086 1.00 98.25 87 ARG A CA 1
ATOM 658 C C . ARG A 1 87 ? 19.444 -0.544 -30.105 1.00 98.25 87 ARG A C 1
ATOM 660 O O . ARG A 1 87 ? 18.673 -0.013 -29.305 1.00 98.25 87 ARG A O 1
ATOM 667 N N . ASP A 1 88 ? 19.036 -1.413 -31.019 1.00 98.38 88 ASP A N 1
ATOM 668 C CA . ASP A 1 88 ? 17.631 -1.799 -31.143 1.00 98.38 88 ASP A CA 1
ATOM 669 C C . ASP A 1 88 ? 17.192 -2.692 -29.971 1.00 98.38 88 ASP A C 1
ATOM 671 O O . ASP A 1 88 ? 16.106 -2.492 -29.422 1.00 98.38 88 ASP A O 1
ATOM 675 N N . GLN A 1 89 ? 18.077 -3.565 -29.480 1.00 98.44 89 GLN A N 1
ATOM 676 C CA . GLN A 1 89 ? 17.863 -4.298 -28.231 1.00 98.44 89 GLN A CA 1
ATOM 677 C C . GLN A 1 89 ? 17.717 -3.349 -27.030 1.00 98.44 89 GLN A C 1
ATOM 679 O O . GLN A 1 89 ? 16.779 -3.489 -26.243 1.00 98.44 89 GLN A O 1
ATOM 684 N N . ALA A 1 90 ? 18.601 -2.353 -26.902 1.00 98.38 90 ALA A N 1
ATOM 685 C CA . ALA A 1 90 ? 18.529 -1.369 -25.822 1.00 98.38 90 ALA A CA 1
ATOM 686 C C . ALA A 1 90 ? 17.215 -0.572 -25.859 1.00 98.38 90 ALA A C 1
ATOM 688 O O . ALA A 1 90 ? 16.610 -0.332 -24.815 1.00 98.38 90 ALA A O 1
ATOM 689 N N . LYS A 1 91 ? 16.727 -0.208 -27.052 1.00 98.56 91 LYS A N 1
ATOM 690 C CA . LYS A 1 91 ? 15.423 0.455 -27.209 1.00 98.56 91 LYS A CA 1
ATOM 691 C C . LYS A 1 91 ? 14.263 -0.424 -26.743 1.00 98.56 91 LYS A C 1
ATOM 693 O O . LYS A 1 91 ? 13.373 0.095 -26.074 1.00 98.56 91 LYS A O 1
ATOM 698 N N . SER A 1 92 ? 14.279 -1.721 -27.065 1.00 98.50 92 SER A N 1
ATOM 699 C CA . SER A 1 92 ? 13.252 -2.665 -26.592 1.00 98.50 92 SER A CA 1
ATOM 700 C C . SER A 1 92 ? 13.227 -2.729 -25.067 1.00 98.50 92 SER A C 1
ATOM 702 O O . SER A 1 92 ? 12.181 -2.524 -24.459 1.00 98.50 92 SER A O 1
ATOM 704 N N . LEU A 1 93 ? 14.397 -2.900 -24.443 1.00 98.62 93 LEU A N 1
ATOM 705 C CA . LEU A 1 93 ? 14.516 -2.967 -22.984 1.00 98.62 93 LEU A CA 1
ATOM 706 C C . LEU A 1 93 ? 14.039 -1.682 -22.302 1.00 98.62 93 LEU A C 1
ATOM 708 O O . LEU A 1 93 ? 13.354 -1.739 -21.284 1.00 98.62 93 LEU A O 1
ATOM 712 N N . VAL A 1 94 ? 14.362 -0.515 -22.865 1.00 98.69 94 VAL A N 1
ATOM 713 C CA . VAL A 1 94 ? 13.879 0.768 -22.335 1.00 98.69 94 VAL A CA 1
ATOM 714 C C . VAL A 1 94 ? 12.356 0.867 -22.442 1.00 98.69 94 VAL A C 1
ATOM 716 O O . VAL A 1 94 ? 11.714 1.306 -21.490 1.00 98.69 94 VAL A O 1
ATOM 719 N N . ALA A 1 95 ? 11.760 0.438 -23.557 1.00 98.62 95 ALA A N 1
ATOM 720 C CA . ALA A 1 95 ? 10.306 0.437 -23.713 1.00 98.62 95 ALA A CA 1
ATOM 721 C C . ALA A 1 95 ? 9.617 -0.487 -22.691 1.00 98.62 95 ALA A C 1
ATOM 723 O O . ALA A 1 95 ? 8.632 -0.087 -22.067 1.00 98.62 95 ALA A O 1
ATOM 724 N N . GLU A 1 96 ? 10.168 -1.681 -22.464 1.00 98.62 96 GLU A N 1
ATOM 725 C CA . GLU A 1 96 ? 9.681 -2.628 -21.452 1.00 98.62 96 GLU A CA 1
ATOM 726 C C . GLU A 1 96 ? 9.793 -2.058 -20.032 1.00 98.62 96 GLU A C 1
ATOM 728 O O . GLU A 1 96 ? 8.844 -2.132 -19.249 1.00 98.62 96 GLU A O 1
ATOM 733 N N . GLN A 1 97 ? 10.924 -1.428 -19.703 1.00 98.62 97 GLN A N 1
ATOM 734 C CA . GLN A 1 97 ? 11.126 -0.790 -18.401 1.00 98.62 97 GLN A CA 1
ATOM 735 C C . GLN A 1 97 ? 10.149 0.366 -18.167 1.00 98.62 97 GLN A C 1
ATOM 737 O O . GLN A 1 97 ? 9.616 0.494 -17.065 1.00 98.62 97 GLN A O 1
ATOM 742 N N . ILE A 1 98 ? 9.879 1.188 -19.186 1.00 98.69 98 ILE A N 1
ATOM 743 C CA . ILE A 1 98 ? 8.888 2.269 -19.098 1.00 98.69 98 ILE A CA 1
ATOM 744 C C . ILE A 1 98 ? 7.495 1.692 -18.821 1.00 98.69 98 ILE A C 1
ATOM 746 O O . ILE A 1 98 ? 6.825 2.146 -17.893 1.00 98.69 98 ILE A O 1
ATOM 750 N N . ALA A 1 99 ? 7.091 0.653 -19.557 1.00 98.69 99 ALA A N 1
ATOM 751 C CA . ALA A 1 99 ? 5.800 -0.001 -19.350 1.00 98.69 99 ALA A CA 1
ATOM 752 C C . ALA A 1 99 ? 5.668 -0.581 -17.929 1.00 98.69 99 ALA A C 1
ATOM 754 O O . ALA A 1 99 ? 4.639 -0.399 -17.274 1.00 98.69 99 ALA A O 1
ATOM 755 N N . LEU A 1 100 ? 6.729 -1.216 -17.418 1.00 98.69 100 LEU A N 1
ATOM 756 C CA . LEU A 1 100 ? 6.759 -1.738 -16.052 1.00 98.69 100 LEU A CA 1
ATOM 757 C C . LEU A 1 100 ? 6.651 -0.619 -15.007 1.00 98.69 100 LEU A C 1
ATOM 759 O O . LEU A 1 100 ? 5.912 -0.758 -14.032 1.00 98.69 100 LEU A O 1
ATOM 763 N N . ILE A 1 101 ? 7.355 0.500 -15.202 1.00 98.69 101 ILE A N 1
ATOM 764 C CA . ILE A 1 101 ? 7.277 1.661 -14.304 1.00 98.69 101 ILE A CA 1
ATOM 765 C C . ILE A 1 101 ? 5.842 2.191 -14.233 1.00 98.69 101 ILE A C 1
ATOM 767 O O . ILE A 1 101 ? 5.354 2.474 -13.137 1.00 98.69 101 ILE A O 1
ATOM 771 N N . ASP A 1 102 ? 5.154 2.303 -15.366 1.00 98.69 102 ASP A N 1
ATOM 772 C CA . ASP A 1 102 ? 3.779 2.803 -15.396 1.00 98.69 102 ASP A CA 1
ATOM 773 C C . ASP A 1 102 ? 2.796 1.824 -14.736 1.00 98.69 102 ASP A C 1
ATOM 775 O O . ASP A 1 102 ? 1.939 2.248 -13.953 1.00 98.69 102 ASP A O 1
ATOM 779 N N . GLN A 1 103 ? 2.978 0.515 -14.929 1.00 98.69 103 GLN A N 1
ATOM 780 C CA . GLN A 1 103 ? 2.204 -0.504 -14.212 1.00 98.69 103 GLN A CA 1
ATOM 781 C C . GLN A 1 103 ? 2.431 -0.439 -12.691 1.00 98.69 103 GLN A C 1
ATOM 783 O O . GLN A 1 103 ? 1.474 -0.493 -11.910 1.00 98.69 103 GLN A O 1
ATOM 788 N N . LEU A 1 104 ? 3.686 -0.303 -12.251 1.00 98.69 104 LEU A N 1
ATOM 789 C CA . LEU A 1 104 ? 4.029 -0.187 -10.831 1.00 98.69 104 LEU A CA 1
ATOM 790 C C . LEU A 1 104 ? 3.463 1.097 -10.218 1.00 98.69 104 LEU A C 1
ATOM 792 O O . LEU A 1 104 ? 2.984 1.072 -9.084 1.00 98.69 104 LEU A O 1
ATOM 796 N N . ARG A 1 105 ? 3.455 2.208 -10.962 1.00 98.69 105 ARG A N 1
ATOM 797 C CA . ARG A 1 105 ? 2.817 3.463 -10.535 1.00 98.69 105 ARG A CA 1
ATOM 798 C C . ARG A 1 105 ? 1.308 3.307 -10.362 1.00 98.69 105 ARG A C 1
ATOM 800 O O . ARG A 1 105 ? 0.785 3.762 -9.346 1.00 98.69 105 ARG A O 1
ATOM 807 N N . GLY A 1 106 ? 0.631 2.644 -11.302 1.00 98.56 106 GLY A N 1
ATOM 808 C CA . GLY A 1 106 ? -0.799 2.337 -11.187 1.00 98.56 106 GLY A CA 1
ATOM 809 C C . GLY A 1 106 ? -1.097 1.471 -9.962 1.00 98.56 106 GLY A C 1
ATOM 810 O O . GLY A 1 106 ? -1.897 1.846 -9.109 1.00 98.56 106 GLY A O 1
ATOM 811 N N . THR A 1 107 ? -0.348 0.377 -9.806 1.00 98.62 107 THR A N 1
ATOM 812 C CA . THR A 1 107 ? -0.481 -0.536 -8.657 1.00 98.62 107 THR A CA 1
ATOM 813 C C . THR A 1 107 ? -0.253 0.190 -7.331 1.00 98.62 107 THR A C 1
ATOM 815 O O . THR A 1 107 ? -1.025 0.028 -6.387 1.00 98.62 107 THR A O 1
ATOM 818 N N . LYS A 1 108 ? 0.783 1.034 -7.253 1.00 98.69 108 LYS A N 1
ATOM 819 C CA . LYS A 1 108 ? 1.070 1.853 -6.071 1.00 98.69 108 LYS A CA 1
ATOM 820 C C . LYS A 1 108 ? -0.112 2.760 -5.727 1.00 98.69 108 LYS A C 1
ATOM 822 O O . LYS A 1 108 ? -0.523 2.792 -4.572 1.00 98.69 108 LYS A O 1
ATOM 827 N N . HIS A 1 109 ? -0.657 3.476 -6.708 1.00 98.75 109 HIS A N 1
ATOM 828 C CA . HIS A 1 109 ? -1.792 4.371 -6.492 1.00 98.75 109 HIS A CA 1
ATOM 829 C C . HIS A 1 109 ? -3.023 3.623 -5.947 1.00 98.75 109 HIS A C 1
ATOM 831 O O . HIS A 1 109 ? -3.675 4.093 -5.009 1.00 98.75 109 HIS A O 1
ATOM 837 N N . ASP A 1 110 ? -3.318 2.440 -6.487 1.00 98.69 110 ASP A N 1
ATOM 838 C CA . ASP A 1 110 ? -4.447 1.620 -6.038 1.00 98.69 110 ASP A CA 1
ATOM 839 C C . ASP A 1 110 ? -4.248 1.092 -4.611 1.00 98.69 110 ASP A C 1
ATOM 841 O O . ASP A 1 110 ? -5.178 1.125 -3.799 1.00 98.69 110 ASP A O 1
ATOM 845 N N . LEU A 1 111 ? -3.025 0.672 -4.271 1.00 98.69 111 LEU A N 1
ATOM 846 C CA . LEU A 1 111 ? -2.672 0.268 -2.909 1.00 98.69 111 LEU A CA 1
ATOM 847 C C . LEU A 1 111 ? -2.779 1.435 -1.924 1.00 98.69 111 LEU A C 1
ATOM 849 O O . LEU A 1 111 ? -3.374 1.276 -0.861 1.00 98.69 111 LEU A O 1
ATOM 853 N N . GLU A 1 112 ? -2.282 2.620 -2.281 1.00 98.69 112 GLU A N 1
ATOM 854 C CA . GLU A 1 112 ? -2.413 3.826 -1.453 1.00 98.69 112 GLU A CA 1
ATOM 855 C C . GLU A 1 112 ? -3.881 4.199 -1.214 1.00 98.69 112 GLU A C 1
ATOM 857 O O . GLU A 1 112 ? -4.251 4.605 -0.111 1.00 98.69 112 GLU A O 1
ATOM 862 N N . LYS A 1 113 ? -4.741 4.044 -2.227 1.00 98.75 113 LYS A N 1
ATOM 863 C CA . LYS A 1 113 ? -6.185 4.242 -2.069 1.00 98.75 113 LYS A CA 1
ATOM 864 C C . LYS A 1 113 ? -6.779 3.225 -1.094 1.00 98.75 113 LYS A C 1
ATOM 866 O O . LYS A 1 113 ? -7.483 3.627 -0.170 1.00 98.75 113 LYS A O 1
ATOM 871 N N . LYS A 1 114 ? -6.453 1.940 -1.257 1.00 98.81 114 LYS A N 1
ATOM 872 C CA . LYS A 1 114 ? -6.936 0.870 -0.374 1.00 98.81 114 LYS A CA 1
ATOM 873 C C . LYS A 1 114 ? -6.486 1.074 1.074 1.00 98.81 114 LYS A C 1
ATOM 875 O O . LYS A 1 114 ? -7.281 0.854 1.980 1.00 98.81 114 LYS A O 1
ATOM 880 N N . ILE A 1 115 ? -5.250 1.527 1.295 1.00 98.75 115 ILE A N 1
ATOM 881 C CA . ILE A 1 115 ? -4.736 1.866 2.629 1.00 98.75 115 ILE A CA 1
ATOM 882 C C . ILE A 1 115 ? -5.592 2.962 3.265 1.00 98.75 115 ILE A C 1
ATOM 884 O O . ILE A 1 115 ? -6.111 2.748 4.355 1.00 98.75 115 ILE A O 1
ATOM 888 N N . ARG A 1 116 ? -5.831 4.077 2.562 1.00 98.69 116 ARG A N 1
ATOM 889 C CA . ARG A 1 116 ? -6.669 5.175 3.082 1.00 98.69 116 ARG A CA 1
ATOM 890 C C . ARG A 1 116 ? -8.091 4.725 3.423 1.00 98.69 116 ARG A C 1
ATOM 892 O O . ARG A 1 116 ? -8.651 5.151 4.433 1.00 98.69 116 ARG A O 1
ATOM 899 N N . ASP A 1 117 ? -8.681 3.878 2.583 1.00 98.62 117 ASP A N 1
ATOM 900 C CA . ASP A 1 117 ? -10.024 3.341 2.819 1.00 98.62 117 ASP A CA 1
ATOM 901 C C . ASP A 1 117 ? -10.044 2.431 4.064 1.00 98.62 117 ASP A C 1
ATOM 903 O O . ASP A 1 117 ? -10.910 2.591 4.928 1.00 98.62 117 ASP A O 1
ATOM 907 N N . MET A 1 118 ? -9.047 1.550 4.216 1.00 98.62 118 MET A N 1
ATOM 908 C CA . MET A 1 118 ? -8.904 0.689 5.397 1.00 98.62 118 MET A CA 1
ATOM 909 C C . MET A 1 118 ? -8.638 1.487 6.678 1.00 98.62 118 MET A C 1
ATOM 911 O O . MET A 1 118 ? -9.256 1.205 7.700 1.00 98.62 118 MET A O 1
ATOM 915 N N . GLU A 1 119 ? -7.778 2.506 6.642 1.00 98.75 119 GLU A N 1
ATOM 916 C CA . GLU A 1 119 ? -7.520 3.395 7.784 1.00 98.75 119 GLU A CA 1
ATOM 917 C C . GLU A 1 119 ? -8.807 4.082 8.257 1.00 98.75 119 GLU A C 1
ATOM 919 O O . GLU A 1 119 ? -9.098 4.134 9.455 1.00 98.75 119 GLU A O 1
ATOM 924 N N . LYS A 1 120 ? -9.631 4.552 7.312 1.00 98.75 120 LYS A N 1
ATOM 925 C CA . LYS A 1 120 ? -10.928 5.162 7.619 1.00 98.75 120 LYS A CA 1
ATOM 926 C C . LYS A 1 120 ? -11.888 4.172 8.280 1.00 98.75 120 LYS A C 1
ATOM 928 O O . LYS A 1 120 ? -12.643 4.564 9.171 1.00 98.75 120 LYS A O 1
ATOM 933 N N . ASP A 1 121 ? -11.897 2.918 7.845 1.00 98.62 121 ASP A N 1
ATOM 934 C CA . ASP A 1 121 ? -12.763 1.888 8.422 1.00 98.62 121 ASP A CA 1
ATOM 935 C C . ASP A 1 121 ? -12.270 1.402 9.790 1.00 98.62 121 ASP A C 1
ATOM 937 O O . ASP A 1 121 ? -13.089 1.214 10.694 1.00 98.62 121 ASP A O 1
ATOM 941 N N . ILE A 1 122 ? -10.953 1.305 9.991 1.00 98.75 122 ILE A N 1
ATOM 942 C CA . ILE A 1 122 ? -10.344 1.053 11.305 1.00 98.75 122 ILE A CA 1
ATOM 943 C C . ILE A 1 122 ? -10.761 2.144 12.293 1.00 98.75 122 ILE A C 1
ATOM 945 O O . ILE A 1 122 ? -11.232 1.828 13.384 1.00 98.75 122 ILE A O 1
ATOM 949 N N . GLU A 1 123 ? -10.674 3.417 11.904 1.00 98.62 123 GLU A N 1
ATOM 950 C CA . GLU A 1 123 ? -11.065 4.535 12.769 1.00 98.62 123 GLU A CA 1
ATOM 951 C C . GLU A 1 123 ? -12.561 4.498 13.127 1.00 98.62 123 GLU A C 1
ATOM 953 O O . GLU A 1 123 ? -12.940 4.731 14.276 1.00 98.62 123 GLU A O 1
ATOM 958 N N . LYS A 1 124 ? -13.437 4.146 12.176 1.00 98.69 124 LYS A N 1
ATOM 959 C CA . LYS A 1 124 ? -14.869 3.949 12.469 1.00 98.69 124 LYS A CA 1
ATOM 960 C C . LYS A 1 124 ? -15.096 2.808 13.458 1.00 98.69 124 LYS A C 1
ATOM 962 O O . LYS A 1 124 ? -15.892 2.959 14.382 1.00 98.69 124 LYS A O 1
ATOM 967 N N . ASN A 1 125 ? -14.440 1.669 13.255 1.00 98.69 125 ASN A N 1
ATOM 968 C CA . ASN A 1 125 ? -14.605 0.506 14.123 1.00 98.69 125 ASN A CA 1
ATOM 969 C C . ASN A 1 125 ? -14.055 0.771 15.524 1.00 98.69 125 ASN A C 1
ATOM 971 O O . ASN A 1 125 ? -14.696 0.394 16.501 1.00 98.69 125 ASN A O 1
ATOM 975 N N . ARG A 1 126 ? -12.938 1.494 15.629 1.00 98.69 126 ARG A N 1
ATOM 976 C CA . ARG A 1 126 ? -12.385 1.945 16.906 1.00 98.69 126 ARG A CA 1
ATOM 977 C C . ARG A 1 126 ? -13.379 2.815 17.675 1.00 98.69 126 ARG A C 1
ATOM 979 O O . ARG A 1 126 ? -13.651 2.523 18.832 1.00 98.69 126 ARG A O 1
ATOM 986 N N . LYS A 1 127 ? -14.005 3.800 17.019 1.00 98.69 127 LYS A N 1
ATOM 987 C CA . LYS A 1 127 ? -15.052 4.626 17.650 1.00 98.69 127 LYS A CA 1
ATOM 988 C C . LYS A 1 127 ? -16.231 3.798 18.151 1.00 98.69 127 LYS A C 1
ATOM 990 O O . LYS A 1 127 ? -16.643 3.965 19.292 1.00 98.69 127 LYS A O 1
ATOM 995 N N . ARG A 1 128 ? -16.737 2.865 17.336 1.00 98.56 128 ARG A N 1
ATOM 996 C CA . ARG A 1 128 ? -17.825 1.961 17.756 1.00 98.56 128 ARG A CA 1
ATOM 997 C C . ARG A 1 128 ? -17.423 1.088 18.942 1.00 98.56 128 ARG A C 1
ATOM 999 O O . ARG A 1 1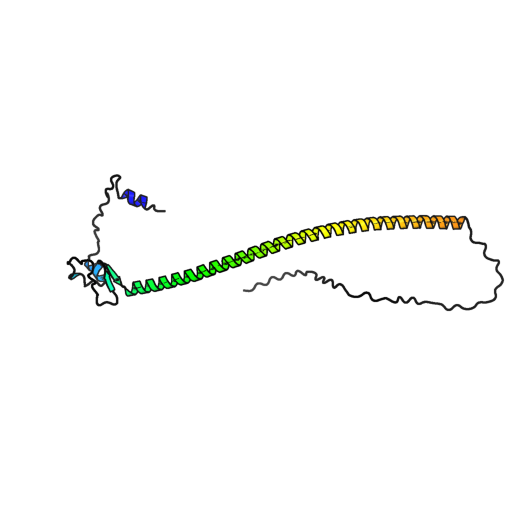28 ? -18.243 0.839 19.819 1.00 98.56 128 ARG A O 1
ATOM 1006 N N . LEU A 1 129 ? -16.177 0.616 18.968 1.00 98.56 129 LEU A N 1
ATOM 1007 C CA . LEU A 1 129 ? -15.649 -0.168 20.079 1.00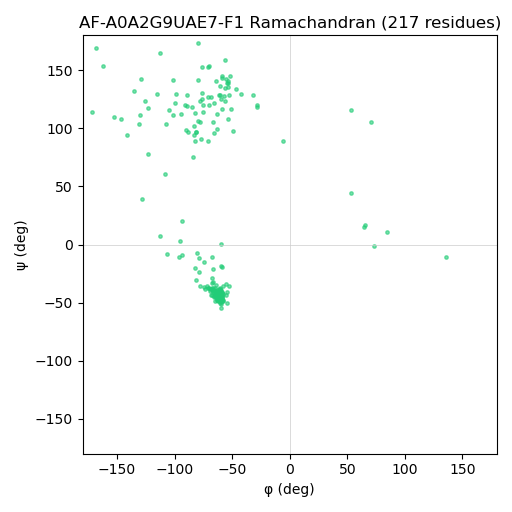 98.56 129 LEU A CA 1
ATOM 1008 C C . LEU A 1 129 ? -15.580 0.672 21.361 1.00 98.56 129 LEU A C 1
ATOM 1010 O O . LEU A 1 129 ? -16.014 0.206 22.411 1.00 98.56 129 LEU A O 1
ATOM 1014 N N . ASP A 1 130 ? -15.111 1.917 21.275 1.00 98.56 130 ASP A N 1
ATOM 1015 C CA . ASP A 1 130 ? -15.050 2.846 22.410 1.00 98.56 130 ASP A CA 1
ATOM 1016 C C . ASP A 1 130 ? -16.452 3.213 22.930 1.00 98.56 130 ASP A C 1
ATOM 1018 O O . ASP A 1 130 ? -16.680 3.257 24.143 1.00 98.56 130 ASP A O 1
ATOM 1022 N N . GLU A 1 131 ? -17.419 3.413 22.031 1.00 98.56 131 GLU A N 1
ATOM 1023 C CA . GLU A 1 131 ? -18.833 3.620 22.368 1.00 98.56 131 GLU A CA 1
ATOM 1024 C C . GLU A 1 131 ? -19.426 2.386 23.066 1.00 98.56 131 GLU A C 1
ATOM 1026 O O . GLU A 1 131 ? -20.028 2.509 24.136 1.00 98.56 131 GLU A O 1
ATOM 1031 N N . SER A 1 132 ? -19.202 1.189 22.513 1.00 98.50 132 SER A N 1
ATOM 1032 C CA . SER A 1 132 ? -19.668 -0.077 23.092 1.00 98.50 132 SER A CA 1
ATOM 1033 C C . SER A 1 132 ? -19.040 -0.354 24.459 1.00 98.50 132 SER A C 1
ATOM 1035 O O . SER A 1 132 ? -19.737 -0.771 25.382 1.00 98.50 132 SER A O 1
ATOM 1037 N N . ASN A 1 133 ? -17.743 -0.091 24.625 1.00 98.50 133 ASN A N 1
ATOM 1038 C CA . ASN A 1 133 ? -17.048 -0.233 25.906 1.00 98.50 133 ASN A CA 1
ATOM 1039 C C . ASN A 1 133 ? -17.602 0.740 26.950 1.00 98.50 133 ASN A C 1
ATOM 1041 O O . ASN A 1 133 ? -17.811 0.368 28.107 1.00 98.50 133 ASN A O 1
ATOM 1045 N N . SER A 1 134 ? -17.880 1.977 26.537 1.00 98.62 134 SER A N 1
ATOM 1046 C CA . SER A 1 134 ? -18.478 2.993 27.406 1.00 98.62 134 SER A CA 1
ATOM 1047 C C . SER A 1 134 ? -19.893 2.594 27.844 1.00 98.62 134 SER A C 1
ATOM 1049 O O . SER A 1 134 ? -20.219 2.691 29.029 1.00 98.62 134 SER A O 1
ATOM 1051 N N . ALA A 1 135 ? -20.713 2.078 26.921 1.00 98.50 135 ALA A N 1
ATOM 1052 C CA . ALA A 1 135 ? -22.050 1.558 27.212 1.00 98.50 135 ALA A CA 1
ATOM 1053 C C . ALA A 1 135 ? -22.009 0.335 28.144 1.00 98.50 135 ALA A C 1
ATOM 1055 O O . ALA A 1 135 ? -22.774 0.263 29.108 1.00 98.50 135 ALA A O 1
ATOM 1056 N N . LEU A 1 136 ? -21.083 -0.599 27.902 1.00 98.50 136 LEU A N 1
ATOM 1057 C CA . LEU A 1 136 ? -20.893 -1.781 28.740 1.00 98.50 136 LEU A CA 1
ATOM 1058 C C . LEU A 1 136 ? -20.502 -1.393 30.169 1.00 98.50 136 LEU A C 1
ATOM 1060 O O . LEU A 1 136 ? -21.068 -1.920 31.126 1.00 98.50 136 LEU A O 1
ATOM 1064 N N . LYS A 1 137 ? -19.584 -0.434 30.322 1.00 98.50 137 LYS A N 1
ATOM 1065 C CA . LYS A 1 137 ? -19.177 0.075 31.635 1.00 98.50 137 LYS A CA 1
ATOM 1066 C C . LYS A 1 137 ? -20.347 0.718 32.382 1.00 98.50 137 LYS A C 1
ATOM 1068 O O . LYS A 1 137 ? -20.587 0.372 33.534 1.00 98.50 137 LYS A O 1
ATOM 1073 N N . ALA A 1 138 ? -21.124 1.569 31.711 1.00 98.56 138 ALA A N 1
ATOM 1074 C CA . ALA A 1 138 ? -22.323 2.164 32.301 1.00 98.56 138 ALA A CA 1
ATOM 1075 C C . ALA A 1 138 ? -23.356 1.099 32.719 1.00 98.56 138 ALA A C 1
ATOM 1077 O O . ALA A 1 138 ? -23.959 1.196 33.790 1.00 98.56 138 ALA A O 1
ATOM 1078 N N . SER A 1 139 ? -23.532 0.051 31.908 1.00 98.44 139 SER A N 1
ATOM 1079 C CA . SER A 1 139 ? -24.409 -1.076 32.238 1.00 98.44 139 SER A CA 1
ATOM 1080 C C . SER A 1 139 ? -23.903 -1.869 33.445 1.00 98.44 139 SER A C 1
ATOM 1082 O O . SER A 1 139 ? -24.707 -2.305 34.271 1.00 98.44 139 SER A O 1
ATOM 1084 N N . LEU A 1 140 ? -22.590 -2.064 33.568 1.00 98.50 140 LEU A N 1
ATOM 1085 C CA . LEU A 1 140 ? -21.977 -2.747 34.704 1.00 98.50 140 LEU A CA 1
ATOM 1086 C C . LEU A 1 140 ? -22.163 -1.943 35.996 1.00 98.50 140 LEU A C 1
ATOM 1088 O O . LEU A 1 140 ? -22.606 -2.504 36.999 1.00 98.50 140 LEU A O 1
ATOM 1092 N N . ASP A 1 141 ? -21.926 -0.631 35.955 1.00 98.44 141 ASP A N 1
ATOM 1093 C CA . ASP A 1 141 ? -22.148 0.266 37.095 1.00 98.44 141 ASP A CA 1
ATOM 1094 C C . ASP A 1 141 ? -23.629 0.273 37.521 1.00 98.44 141 ASP A C 1
ATOM 1096 O O . ASP A 1 141 ? -23.951 0.170 38.711 1.00 98.44 141 ASP A O 1
ATOM 1100 N N . SER A 1 142 ? -24.551 0.300 36.551 1.00 98.44 142 SER A N 1
ATOM 1101 C CA . SER A 1 142 ? -25.992 0.173 36.805 1.00 98.44 142 SER A CA 1
ATOM 1102 C C . SER A 1 142 ? -26.346 -1.175 37.447 1.00 98.44 142 SER A C 1
ATOM 1104 O O . SER A 1 142 ? -27.099 -1.216 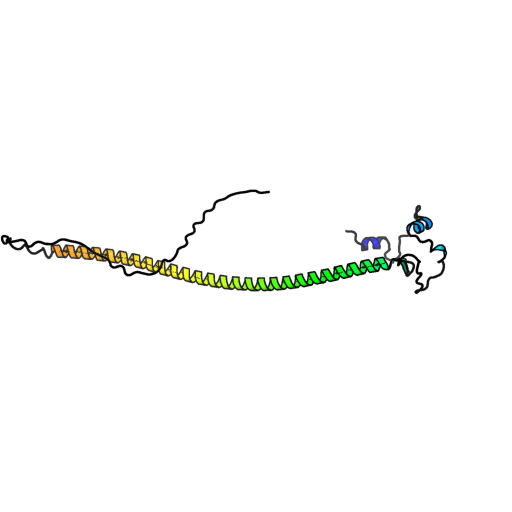38.423 1.00 98.44 142 SER A O 1
ATOM 1106 N N . ASN A 1 143 ? -25.757 -2.278 36.973 1.00 98.44 143 ASN A N 1
ATOM 1107 C CA . ASN A 1 143 ? -25.972 -3.609 37.542 1.00 98.44 143 ASN A CA 1
ATOM 1108 C C . ASN A 1 143 ? -25.481 -3.704 38.993 1.00 98.44 143 ASN A C 1
ATOM 1110 O O . ASN A 1 143 ? -26.170 -4.282 39.836 1.00 98.44 143 ASN A O 1
ATOM 1114 N N . ILE A 1 144 ? -24.324 -3.112 39.303 1.00 98.44 144 ILE A N 1
ATOM 1115 C CA . ILE A 1 144 ? -23.800 -3.034 40.673 1.00 98.44 144 ILE A CA 1
ATOM 1116 C C . ILE A 1 144 ? -24.770 -2.254 41.567 1.00 98.44 144 ILE A C 1
ATOM 1118 O O . ILE A 1 144 ? -25.112 -2.723 42.656 1.00 98.44 144 ILE A O 1
ATOM 1122 N N . SER A 1 145 ? -25.258 -1.103 41.097 1.00 98.44 145 SER A N 1
ATOM 1123 C CA . SER A 1 145 ? -26.231 -0.289 41.833 1.00 98.44 145 SER A CA 1
ATOM 1124 C C . SER A 1 145 ? -27.528 -1.060 42.112 1.00 98.44 145 SER A C 1
ATOM 1126 O O . SER A 1 145 ? -27.988 -1.103 43.255 1.00 98.44 145 SER A O 1
ATOM 1128 N N . LEU A 1 146 ? -28.063 -1.761 41.107 1.00 98.31 146 LEU A N 1
ATOM 1129 C CA . LEU A 1 146 ? -29.249 -2.611 41.249 1.00 98.31 146 LEU A CA 1
ATOM 1130 C C . LEU A 1 146 ? -29.033 -3.751 42.249 1.00 98.31 146 LEU A C 1
ATOM 1132 O O . LEU A 1 146 ? -29.886 -3.978 43.106 1.00 98.31 146 LEU A O 1
ATOM 1136 N N . LYS A 1 147 ? -27.890 -4.446 42.187 1.00 98.31 147 LYS A N 1
ATOM 1137 C CA . LYS A 1 147 ? -27.543 -5.507 43.149 1.00 98.31 147 LYS A CA 1
ATOM 1138 C C . LYS A 1 147 ? -27.478 -4.976 44.580 1.00 98.31 147 LYS A C 1
ATOM 1140 O O . LYS A 1 147 ? -27.996 -5.626 45.490 1.00 98.31 147 LYS A O 1
ATOM 1145 N N . SER A 1 148 ? -26.889 -3.796 44.779 1.00 98.31 148 SER A N 1
ATOM 1146 C CA . SER A 1 148 ? -26.864 -3.140 46.091 1.00 98.31 148 SER A CA 1
ATOM 1147 C C . SER A 1 148 ? -28.278 -2.821 46.580 1.00 98.31 148 SER A C 1
ATOM 1149 O O . SER A 1 148 ? -28.633 -3.192 47.698 1.00 98.31 148 SER A O 1
ATOM 1151 N N . GLY A 1 149 ? -29.109 -2.209 45.730 1.00 98.31 149 GLY A N 1
ATOM 1152 C CA . GLY A 1 149 ? -30.501 -1.895 46.064 1.00 98.31 149 GLY A CA 1
ATOM 1153 C C . GLY A 1 149 ? -31.320 -3.139 46.418 1.00 98.31 149 GLY A C 1
ATOM 1154 O O . GLY A 1 149 ? -32.045 -3.138 47.411 1.00 98.31 149 GLY A O 1
ATOM 1155 N N . LEU A 1 150 ? -31.146 -4.238 45.677 1.00 98.25 150 LEU A N 1
ATOM 1156 C CA . LEU A 1 150 ? -31.815 -5.512 45.953 1.00 98.25 150 LEU A CA 1
ATOM 1157 C C . LEU A 1 150 ? -31.400 -6.097 47.314 1.00 98.25 150 LEU A C 1
ATOM 1159 O O . LEU A 1 150 ? -32.246 -6.587 48.064 1.00 98.25 150 LEU A O 1
ATOM 1163 N N . SER A 1 151 ? -30.110 -6.022 47.654 1.00 98.31 151 SER A N 1
ATOM 1164 C CA . SER A 1 151 ? -29.603 -6.434 48.969 1.00 98.31 151 SER A CA 1
ATOM 1165 C C . SER A 1 151 ? -30.236 -5.615 50.099 1.00 98.31 151 SER A C 1
ATOM 1167 O O . SER A 1 151 ? -30.616 -6.175 51.130 1.00 98.31 151 SER A O 1
ATOM 1169 N N . ASP A 1 152 ? -30.391 -4.304 49.919 1.00 97.94 152 ASP A N 1
ATOM 1170 C CA . ASP A 1 152 ? -31.046 -3.457 50.916 1.00 97.94 152 ASP A CA 1
ATOM 1171 C C . ASP A 1 152 ? -32.541 -3.769 51.033 1.00 97.94 152 ASP A C 1
ATOM 1173 O O . ASP A 1 152 ? -33.036 -3.941 52.149 1.00 97.94 152 ASP A O 1
ATOM 1177 N N . CYS A 1 153 ? -33.250 -3.956 49.915 1.00 97.69 153 CYS A N 1
ATOM 1178 C CA . CYS A 1 153 ? -34.640 -4.421 49.916 1.00 97.69 153 CYS A CA 1
ATOM 1179 C C . CYS A 1 153 ? -34.802 -5.745 50.671 1.00 97.69 153 CYS A C 1
ATOM 1181 O O . CYS A 1 153 ? -35.715 -5.867 51.487 1.00 97.69 153 CYS A O 1
ATOM 1183 N N . LYS A 1 154 ? -33.893 -6.706 50.461 1.00 98.06 154 LYS A N 1
ATOM 1184 C CA . LYS A 1 154 ? -33.884 -7.976 51.199 1.00 98.06 154 LYS A CA 1
ATOM 1185 C C . LYS A 1 154 ? -33.746 -7.741 52.705 1.00 98.06 154 LYS A C 1
ATOM 1187 O O . LYS A 1 154 ? -34.560 -8.236 53.476 1.00 98.06 154 LYS A O 1
ATOM 1192 N N . ARG A 1 155 ? -32.790 -6.906 53.125 1.00 98.06 155 ARG A N 1
ATOM 1193 C CA . ARG A 1 155 ? -32.609 -6.548 54.544 1.00 98.06 155 ARG A CA 1
ATOM 1194 C C . ARG A 1 155 ? -33.850 -5.885 55.143 1.00 98.06 155 ARG A C 1
ATOM 1196 O O . ARG A 1 155 ? -34.164 -6.129 56.306 1.00 98.06 155 ARG A O 1
ATOM 1203 N N . TYR A 1 156 ? -34.540 -5.025 54.393 1.00 97.94 156 TYR A N 1
ATOM 1204 C CA . TYR A 1 156 ? -35.792 -4.419 54.852 1.00 97.94 156 TYR A CA 1
ATOM 1205 C C . TYR A 1 156 ? -36.913 -5.451 54.975 1.00 97.94 156 TYR A C 1
ATOM 1207 O O . TYR A 1 156 ? -37.611 -5.445 55.988 1.00 97.94 156 TYR A O 1
ATOM 1215 N N . ALA A 1 157 ? -37.052 -6.354 54.002 1.00 97.94 157 ALA A N 1
ATOM 1216 C CA . ALA A 1 157 ? -38.023 -7.443 54.056 1.00 97.94 157 ALA A CA 1
ATOM 1217 C C . ALA A 1 157 ? -37.792 -8.341 55.283 1.00 97.94 157 ALA A C 1
ATOM 1219 O O . ALA A 1 157 ? -38.736 -8.582 56.032 1.00 97.94 157 ALA A O 1
ATOM 1220 N N . ASP A 1 158 ? -36.542 -8.729 55.558 1.00 96.88 158 ASP A N 1
ATOM 1221 C CA . ASP A 1 158 ? -36.178 -9.540 56.729 1.00 96.88 158 ASP A CA 1
ATOM 1222 C C . ASP A 1 158 ? -36.550 -8.838 58.051 1.00 96.88 158 ASP A C 1
ATOM 1224 O O . ASP A 1 158 ? -37.083 -9.454 58.976 1.00 96.88 158 ASP A O 1
ATOM 1228 N N . ARG A 1 159 ? -36.329 -7.517 58.146 1.00 96.69 159 ARG A N 1
ATOM 1229 C CA . ARG A 1 159 ? -36.733 -6.725 59.326 1.00 96.69 159 ARG A CA 1
ATOM 1230 C C . ARG A 1 159 ? -38.249 -6.645 59.482 1.00 96.69 159 ARG A C 1
ATOM 1232 O O . ARG A 1 159 ? -38.735 -6.714 60.610 1.00 96.69 159 ARG A O 1
ATOM 1239 N N . ILE A 1 160 ? -38.982 -6.468 58.382 1.00 96.06 160 ILE A N 1
ATOM 1240 C CA . ILE A 1 160 ? -40.449 -6.416 58.394 1.00 96.06 160 ILE A CA 1
ATOM 1241 C C . ILE A 1 160 ? -41.007 -7.771 58.829 1.00 96.06 160 ILE A C 1
ATOM 1243 O O . ILE A 1 160 ? -41.819 -7.805 59.747 1.00 96.06 160 ILE A O 1
ATOM 1247 N N . LEU A 1 161 ? -40.530 -8.869 58.236 1.00 94.75 161 LEU A N 1
ATOM 1248 C CA . LEU A 1 161 ? -40.907 -10.233 58.615 1.00 94.75 161 LEU A CA 1
ATOM 1249 C C . LEU A 1 161 ? -40.672 -10.471 60.110 1.00 94.75 161 LEU A C 1
ATOM 1251 O O . LEU A 1 161 ? -41.603 -10.835 60.822 1.00 94.75 161 LEU A O 1
ATOM 1255 N N . SER A 1 162 ? -39.481 -10.138 60.614 1.00 94.50 162 SER A N 1
ATOM 1256 C CA . SER A 1 162 ? -39.163 -10.266 62.042 1.00 94.50 162 SER A CA 1
ATOM 1257 C C . SER A 1 162 ? -40.073 -9.417 62.947 1.00 94.50 162 SER A C 1
ATOM 1259 O O . SER A 1 162 ? -40.461 -9.845 64.037 1.00 94.50 162 SER A O 1
ATOM 1261 N N . ALA A 1 163 ? -40.448 -8.207 62.517 1.00 94.38 163 ALA A N 1
ATOM 1262 C CA . ALA A 1 163 ? -41.382 -7.361 63.260 1.00 94.38 163 ALA A CA 1
ATOM 1263 C C . ALA A 1 163 ? -42.809 -7.934 63.260 1.00 94.38 163 ALA A C 1
ATOM 1265 O O . ALA A 1 163 ? -43.474 -7.906 64.299 1.00 94.38 163 ALA A O 1
ATOM 1266 N N . VAL A 1 164 ? -43.261 -8.475 62.127 1.00 94.06 164 VAL A N 1
ATOM 1267 C CA . VAL A 1 164 ? -44.567 -9.134 61.985 1.00 94.06 164 VAL A CA 1
ATOM 1268 C C . VAL A 1 164 ? -44.638 -1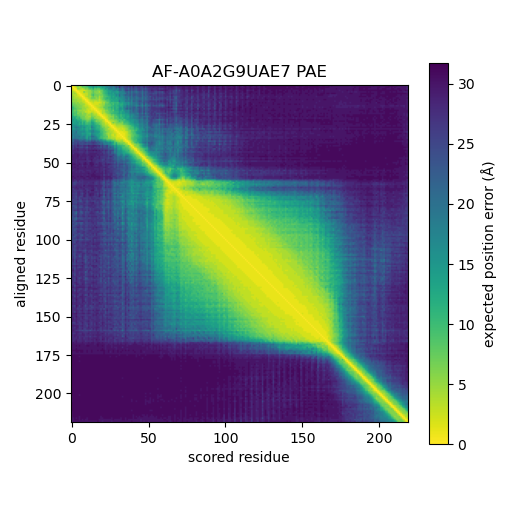0.384 62.858 1.00 94.06 164 VAL A C 1
ATOM 1270 O O . VAL A 1 164 ? -45.603 -10.528 63.601 1.00 94.06 164 VAL A O 1
ATOM 1273 N N . GLU A 1 165 ? -43.609 -11.232 62.860 1.00 90.44 165 GLU A N 1
ATOM 1274 C CA . GLU A 1 165 ? -43.536 -12.421 63.725 1.00 90.44 165 GLU A CA 1
ATOM 1275 C C . GLU A 1 165 ? -43.641 -12.069 65.217 1.00 90.44 165 GLU A C 1
ATOM 1277 O O . GLU A 1 165 ? -44.265 -12.793 65.993 1.00 90.44 165 GLU A O 1
ATOM 1282 N N . ARG A 1 166 ? -43.068 -10.929 65.630 1.00 87.94 166 ARG A N 1
ATOM 1283 C CA . ARG A 1 166 ? -43.179 -10.442 67.013 1.00 87.94 166 ARG A CA 1
ATOM 1284 C C . ARG A 1 166 ? -44.570 -9.878 67.330 1.00 87.94 166 ARG A C 1
ATOM 1286 O O . ARG A 1 166 ? -45.035 -10.033 68.456 1.00 87.94 166 ARG A O 1
ATOM 1293 N N . ALA A 1 167 ? -45.202 -9.183 66.386 1.00 89.25 167 ALA A N 1
ATOM 1294 C CA . ALA A 1 167 ? -46.497 -8.527 66.589 1.00 89.25 167 ALA A CA 1
ATOM 1295 C C . ALA A 1 167 ? -47.693 -9.486 66.447 1.00 89.25 167 ALA A C 1
ATOM 1297 O O . ALA A 1 167 ? -48.718 -9.297 67.103 1.00 89.25 167 ALA A O 1
ATOM 1298 N N . CYS A 1 168 ? -47.555 -10.516 65.615 1.00 82.69 168 CYS A N 1
ATOM 1299 C CA . CYS A 1 168 ? -48.561 -11.535 65.344 1.00 82.69 168 CYS A CA 1
ATOM 1300 C C . CYS A 1 168 ? -47.975 -12.917 65.665 1.00 82.69 168 CYS A C 1
ATOM 1302 O O . CYS A 1 168 ? -47.582 -13.638 64.745 1.00 82.69 168 CYS A O 1
ATOM 1304 N N . PRO A 1 169 ? -47.892 -13.296 66.956 1.00 76.25 169 PRO A N 1
ATOM 1305 C CA . PRO A 1 169 ? -47.405 -14.614 67.325 1.00 76.25 169 PRO A CA 1
ATOM 1306 C C . PRO A 1 169 ? -48.290 -15.687 66.679 1.00 76.25 169 PRO A C 1
ATOM 1308 O O . PRO A 1 169 ? -49.508 -15.490 66.572 1.00 76.25 169 PRO A O 1
ATOM 1311 N N . PRO A 1 170 ? -47.702 -16.814 66.241 1.00 75.94 170 PRO A N 1
ATOM 1312 C CA . PRO A 1 170 ? -48.466 -17.883 65.622 1.00 75.94 170 PRO A CA 1
ATOM 1313 C C . PRO A 1 170 ? -49.609 -18.307 66.557 1.00 75.94 170 PRO A C 1
ATOM 1315 O O . PRO A 1 170 ? -49.405 -18.372 67.777 1.00 75.94 170 PRO A O 1
ATOM 1318 N N . PRO A 1 171 ? -50.818 -18.562 66.020 1.00 76.56 171 PRO A N 1
ATOM 1319 C CA . PRO A 1 171 ? -51.945 -18.978 66.838 1.00 76.56 171 PRO A CA 1
ATOM 1320 C C . PRO A 1 171 ? -51.557 -20.226 67.642 1.00 76.56 171 PRO A C 1
ATOM 1322 O O . PRO A 1 171 ? -50.819 -21.075 67.129 1.00 76.56 171 PRO A O 1
ATOM 1325 N N . PRO A 1 172 ? -52.017 -20.341 68.902 1.00 77.00 172 PRO A N 1
ATOM 1326 C CA . PRO A 1 172 ? -51.690 -21.485 69.734 1.00 77.00 172 PRO A CA 1
ATOM 1327 C C . PRO A 1 172 ? -52.055 -22.773 68.989 1.00 77.00 172 PRO A C 1
ATOM 1329 O O . PRO A 1 172 ? -53.102 -22.814 68.331 1.00 77.00 172 PRO A O 1
ATOM 1332 N N . PRO A 1 173 ? -51.203 -23.813 69.066 1.00 75.19 173 PRO A N 1
ATOM 1333 C CA . PRO A 1 173 ? -51.481 -25.072 68.402 1.00 75.19 173 PRO A CA 1
ATOM 1334 C C . PRO A 1 173 ? -52.872 -25.553 68.829 1.00 75.19 173 PRO A C 1
ATOM 1336 O O . PRO A 1 173 ? -53.204 -25.461 70.019 1.00 75.19 173 PRO A O 1
ATOM 1339 N N . PRO A 1 174 ? -53.702 -26.031 67.884 1.00 76.88 174 PRO A N 1
ATOM 1340 C CA . PRO A 1 174 ? -55.019 -26.539 68.225 1.00 76.88 174 PRO A CA 1
ATOM 1341 C C . PRO A 1 174 ? -54.870 -27.604 69.322 1.00 76.88 174 PRO A C 1
ATOM 1343 O O . PRO A 1 174 ? -53.903 -28.376 69.294 1.00 76.88 174 PRO A O 1
ATOM 1346 N N . PRO A 1 175 ? -55.779 -27.644 70.316 1.00 70.56 175 PRO A N 1
ATOM 1347 C CA . PRO A 1 175 ? -55.712 -28.638 71.376 1.00 70.56 175 PRO A CA 1
ATOM 1348 C C . PRO A 1 175 ? -55.614 -30.023 70.741 1.00 70.56 175 PRO A C 1
ATOM 1350 O O . PRO A 1 175 ? -56.407 -30.341 69.853 1.00 70.56 175 PRO A O 1
ATOM 1353 N N . LYS A 1 176 ? -54.621 -30.815 71.177 1.00 57.72 176 LYS A N 1
ATOM 1354 C CA . LYS A 1 176 ? -54.406 -32.200 70.741 1.00 57.72 176 LYS A CA 1
ATOM 1355 C C . LYS A 1 176 ? -55.727 -32.960 70.855 1.00 57.72 176 LYS A C 1
ATOM 1357 O O . LYS A 1 176 ? -56.098 -33.416 71.935 1.00 57.72 176 LYS A O 1
ATOM 1362 N N . ARG A 1 177 ? -56.441 -33.087 69.739 1.00 55.22 177 ARG A N 1
ATOM 1363 C CA . ARG A 1 177 ? -57.437 -34.133 69.572 1.00 55.22 177 ARG A CA 1
ATOM 1364 C C . ARG A 1 177 ? -56.646 -35.426 69.440 1.00 55.22 177 ARG A C 1
ATOM 1366 O O . ARG A 1 177 ? -55.703 -35.496 68.659 1.00 55.22 177 ARG A O 1
ATOM 1373 N N . VAL A 1 178 ? -57.007 -36.383 70.283 1.00 45.19 178 VAL A N 1
ATOM 1374 C CA . VAL A 1 178 ? -56.540 -37.767 70.242 1.00 45.19 178 VAL A CA 1
ATOM 1375 C C . VAL A 1 178 ? -56.625 -38.275 68.796 1.00 45.19 178 VAL A C 1
ATOM 1377 O O . VAL A 1 178 ? -57.607 -37.996 68.108 1.00 45.19 178 VAL A O 1
ATOM 1380 N N . GLU A 1 179 ? -55.552 -38.930 68.353 1.00 49.12 179 GLU A N 1
ATOM 1381 C CA . GLU A 1 179 ? -55.370 -39.534 67.029 1.00 49.12 179 GLU A CA 1
ATOM 1382 C C . GLU A 1 179 ? -56.518 -40.464 66.626 1.00 49.12 179 GLU A C 1
ATOM 1384 O O . GLU A 1 179 ? -56.991 -41.212 67.470 1.00 49.12 179 GLU A O 1
ATOM 1389 N N . GLU A 1 180 ? -56.846 -40.471 65.329 1.00 41.66 180 GLU A N 1
ATOM 1390 C CA . GLU A 1 180 ? -57.092 -41.643 64.461 1.00 41.66 180 GLU A CA 1
ATOM 1391 C C . GLU A 1 180 ? -56.978 -41.170 62.981 1.00 41.66 180 GLU A C 1
ATOM 1393 O O . GLU A 1 180 ? -57.212 -39.992 62.706 1.00 41.66 180 GLU A O 1
ATOM 1398 N N . PRO A 1 181 ? -56.628 -42.027 62.001 1.00 45.16 181 PRO A N 1
ATOM 1399 C CA . PRO A 1 181 ? -55.294 -42.542 61.723 1.00 45.16 181 PRO A CA 1
ATOM 1400 C C . PRO A 1 181 ? -54.708 -42.034 60.385 1.00 45.16 181 PRO A C 1
ATOM 1402 O O . PRO A 1 181 ? -55.394 -41.534 59.497 1.00 45.16 181 PRO A O 1
ATOM 1405 N N . LYS A 1 182 ? -53.390 -42.231 60.272 1.00 44.31 182 LYS A N 1
ATOM 1406 C CA . LYS A 1 182 ? -52.529 -42.188 59.078 1.00 44.31 182 LYS A CA 1
ATOM 1407 C C . LYS A 1 182 ? -53.229 -42.642 57.783 1.00 44.31 182 LYS A C 1
ATOM 1409 O O . LYS A 1 182 ? -53.696 -43.775 57.708 1.00 44.31 182 LYS A O 1
ATOM 1414 N N . VAL A 1 183 ? -53.147 -41.816 56.740 1.00 38.66 183 VAL A N 1
ATOM 1415 C CA . VAL A 1 183 ? -53.102 -42.285 55.347 1.00 38.66 183 VAL A CA 1
ATOM 1416 C C . VAL A 1 183 ? -51.743 -41.880 54.789 1.00 38.66 183 VAL A C 1
ATOM 1418 O O . VAL A 1 183 ? -51.283 -40.760 54.999 1.00 38.66 183 VAL A O 1
ATOM 1421 N N . GLU A 1 184 ? -51.087 -42.864 54.193 1.00 40.69 184 GLU A N 1
ATOM 1422 C CA . GLU A 1 184 ? -49.722 -42.858 53.682 1.00 40.69 184 GLU A CA 1
ATOM 1423 C C . GLU A 1 184 ? -49.507 -41.801 52.587 1.00 40.69 184 GLU A C 1
ATOM 1425 O O . GLU A 1 184 ? -50.314 -41.660 51.669 1.00 40.69 184 GLU A O 1
ATOM 1430 N N . GLU A 1 185 ? -48.381 -41.090 52.667 1.00 45.41 185 GLU A N 1
ATOM 1431 C CA . GLU A 1 185 ? -47.745 -40.472 51.502 1.00 45.41 185 GLU A CA 1
ATOM 1432 C C . GLU A 1 185 ? -47.126 -41.553 50.604 1.00 45.41 185 GLU A C 1
ATOM 1434 O O . GLU A 1 185 ? -46.580 -42.537 51.113 1.00 45.41 185 GLU A O 1
ATOM 1439 N N . PRO A 1 186 ? -47.009 -41.281 49.298 1.00 42.25 186 PRO A N 1
ATOM 1440 C CA . PRO A 1 186 ? -45.816 -41.622 48.554 1.00 42.25 186 PRO A CA 1
ATOM 1441 C C . PRO A 1 186 ? -44.979 -40.358 48.291 1.00 42.25 186 PRO A C 1
ATOM 1443 O O . PRO A 1 186 ? -45.385 -39.444 47.576 1.00 42.25 186 PRO A O 1
ATOM 1446 N N . ALA A 1 187 ? -43.781 -40.362 48.876 1.00 41.81 187 ALA A N 1
ATOM 1447 C CA . ALA A 1 187 ? -42.566 -39.722 48.369 1.00 41.81 187 ALA A CA 1
ATOM 1448 C C . ALA A 1 187 ? -42.260 -40.239 46.940 1.00 41.81 187 ALA A C 1
ATOM 1450 O O . ALA A 1 187 ? -42.683 -41.338 46.595 1.00 41.81 187 ALA A O 1
ATOM 1451 N N . ALA A 1 188 ? -41.498 -39.612 46.050 1.00 36.50 188 ALA A N 1
ATOM 1452 C CA . ALA A 1 188 ? -40.757 -38.360 45.969 1.00 36.50 188 ALA A CA 1
ATOM 1453 C C . ALA A 1 188 ? -40.356 -38.191 44.483 1.00 36.50 188 ALA A C 1
ATOM 1455 O O . ALA A 1 188 ? -40.453 -39.144 43.712 1.00 36.50 188 ALA A O 1
ATOM 1456 N N . ASP A 1 189 ? -39.857 -36.999 44.151 1.00 39.28 189 ASP A N 1
ATOM 1457 C CA . ASP A 1 189 ? -38.879 -36.695 43.095 1.00 39.28 189 ASP A CA 1
ATOM 1458 C C . ASP A 1 189 ? -39.119 -37.166 41.651 1.00 39.28 189 ASP A C 1
ATOM 1460 O O . ASP A 1 189 ? -38.983 -38.337 41.312 1.00 39.28 189 ASP A O 1
ATOM 1464 N N . ALA A 1 190 ? -39.277 -36.187 40.757 1.00 40.88 190 ALA A N 1
ATOM 1465 C CA . ALA A 1 190 ? -38.287 -35.926 39.708 1.00 40.88 190 ALA A CA 1
ATOM 1466 C C . ALA A 1 190 ? -38.651 -34.626 38.974 1.00 40.88 190 ALA A C 1
ATOM 1468 O O . ALA A 1 190 ? -39.682 -34.523 38.312 1.00 40.88 190 ALA A O 1
ATOM 1469 N N . VAL A 1 191 ? -37.785 -33.631 39.124 1.00 45.12 191 VAL A N 1
ATOM 1470 C CA . VAL A 1 191 ? -37.626 -32.507 38.198 1.00 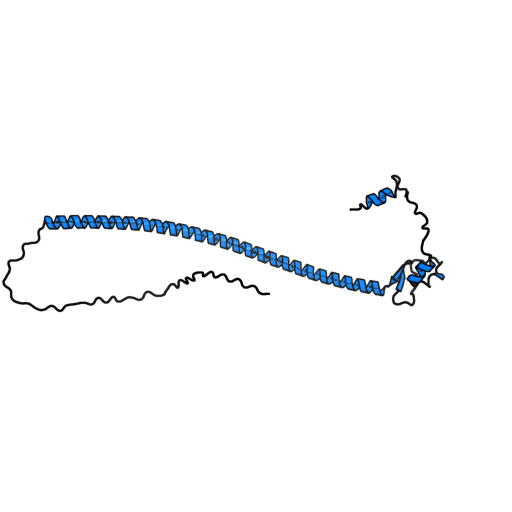45.12 191 VAL A CA 1
ATOM 1471 C C . VAL A 1 191 ? -37.041 -33.084 36.906 1.00 45.12 191 VAL A C 1
ATOM 1473 O O . VAL A 1 191 ? -36.024 -33.769 36.978 1.00 45.12 191 VAL A O 1
ATOM 1476 N N . ASP A 1 192 ? -37.662 -32.826 35.757 1.00 41.25 192 ASP A N 1
ATOM 1477 C CA . ASP A 1 192 ? -37.022 -33.012 34.451 1.00 41.25 192 ASP A CA 1
ATOM 1478 C C . ASP A 1 192 ? -37.248 -31.743 33.624 1.00 41.25 192 ASP A C 1
ATOM 1480 O O . ASP A 1 192 ? -38.365 -31.436 33.191 1.00 41.25 192 ASP A O 1
ATOM 1484 N N . ASP A 1 193 ? -36.171 -30.963 33.537 1.00 43.22 193 ASP A N 1
ATOM 1485 C CA . ASP A 1 193 ? -35.998 -29.783 32.702 1.00 43.22 193 ASP A CA 1
ATOM 1486 C C . ASP A 1 193 ? -36.008 -30.225 31.233 1.00 43.22 193 ASP A C 1
ATOM 1488 O O . ASP A 1 193 ? -35.040 -30.784 30.719 1.00 43.22 193 ASP A O 1
ATOM 1492 N N . ALA A 1 194 ? -37.109 -29.957 30.533 1.00 48.41 194 ALA A N 1
ATOM 1493 C CA . ALA A 1 194 ? -37.136 -30.053 29.082 1.00 48.41 194 ALA A CA 1
ATOM 1494 C C . ALA A 1 194 ? -36.450 -28.814 28.483 1.00 48.41 194 ALA A C 1
ATOM 1496 O O . ALA A 1 194 ? -37.087 -27.790 28.232 1.00 48.41 194 ALA A O 1
ATOM 1497 N N . ASP A 1 195 ? -35.142 -28.950 28.273 1.00 48.12 195 ASP A N 1
ATOM 1498 C CA . ASP A 1 195 ? -34.300 -28.112 27.420 1.00 48.12 195 ASP A CA 1
ATOM 1499 C C . ASP A 1 195 ? -34.916 -27.960 26.012 1.00 48.12 195 ASP A C 1
ATOM 1501 O O . ASP A 1 195 ? -35.027 -28.919 25.241 1.00 48.12 195 ASP A O 1
ATOM 1505 N N . GLU A 1 196 ? -35.278 -26.728 25.645 1.00 58.56 196 GLU A N 1
ATOM 1506 C CA . GLU A 1 196 ? -35.416 -26.322 24.244 1.00 58.56 196 GLU A CA 1
ATOM 1507 C C . GLU A 1 196 ? -34.011 -26.119 23.642 1.00 58.56 196 GLU A C 1
ATOM 1509 O O . GLU A 1 196 ? -33.192 -25.399 24.220 1.00 58.56 196 GLU A O 1
ATOM 1514 N N . PRO A 1 197 ? -33.690 -26.697 22.469 1.00 56.72 197 PRO A N 1
ATOM 1515 C CA . PRO A 1 197 ? -32.354 -26.579 21.901 1.00 56.72 197 PRO A CA 1
ATOM 1516 C C . PRO A 1 197 ? -32.127 -25.184 21.300 1.00 56.72 197 PRO A C 1
ATOM 1518 O O . PRO A 1 197 ? -32.712 -24.822 20.277 1.00 56.72 197 PRO A O 1
ATOM 1521 N N . ILE A 1 198 ? -31.212 -24.422 21.903 1.00 46.56 198 ILE A N 1
ATOM 1522 C CA . ILE A 1 198 ? -30.616 -23.222 21.302 1.00 46.56 198 ILE A CA 1
ATOM 1523 C C . ILE A 1 198 ? -29.576 -23.675 20.256 1.00 46.56 198 ILE A C 1
ATOM 1525 O O . ILE A 1 198 ? -28.679 -24.452 20.588 1.00 46.56 198 ILE A O 1
ATOM 1529 N N . PRO A 1 199 ? -29.659 -23.226 18.991 1.00 39.69 199 PRO A N 1
ATOM 1530 C CA . PRO A 1 199 ? -28.750 -23.668 17.940 1.00 39.69 199 PRO A CA 1
ATOM 1531 C C . PRO A 1 199 ? -27.376 -22.972 17.950 1.00 39.69 199 PRO A C 1
ATOM 1533 O O . PRO A 1 199 ? -27.277 -21.753 18.068 1.00 39.69 199 PRO A O 1
ATOM 1536 N N . ALA A 1 200 ? -26.372 -23.804 17.651 1.00 42.28 200 ALA A N 1
ATOM 1537 C CA . ALA A 1 200 ? -25.083 -23.547 17.000 1.00 42.28 200 ALA A CA 1
ATOM 1538 C C . ALA A 1 200 ? -23.997 -22.754 17.756 1.00 42.28 200 ALA A C 1
ATOM 1540 O O . ALA A 1 200 ? -23.981 -21.527 17.830 1.00 42.28 200 ALA A O 1
ATOM 1541 N N . GLU A 1 201 ? -23.014 -23.540 18.197 1.00 45.34 201 GLU A N 1
ATOM 1542 C CA . GLU A 1 201 ? -21.619 -23.214 18.486 1.00 45.34 201 GLU A CA 1
ATOM 1543 C C . GLU A 1 201 ? -21.055 -22.045 17.661 1.00 45.34 201 GLU A C 1
ATOM 1545 O O . GLU A 1 201 ? -20.922 -22.099 16.436 1.00 45.34 201 GLU A O 1
ATOM 1550 N N . ILE A 1 202 ? -20.622 -21.005 18.371 1.00 42.66 202 ILE A N 1
ATOM 1551 C CA . ILE A 1 202 ? -19.587 -20.095 17.889 1.00 42.66 202 ILE A CA 1
ATOM 1552 C C . ILE A 1 202 ? -18.266 -20.836 18.089 1.00 42.66 202 ILE A C 1
ATOM 1554 O O . ILE A 1 202 ? -17.781 -20.979 19.210 1.00 42.66 202 ILE A O 1
ATOM 1558 N N . VAL A 1 203 ? -17.703 -21.324 16.988 1.00 40.16 203 VAL A N 1
ATOM 1559 C CA . VAL A 1 203 ? -16.338 -21.847 16.922 1.00 40.16 203 VAL A CA 1
ATOM 1560 C C . VAL A 1 203 ? -15.377 -20.700 17.248 1.00 40.16 203 VAL A C 1
ATOM 1562 O O . VAL A 1 203 ? -15.082 -19.859 16.400 1.00 40.16 203 VAL A O 1
ATOM 1565 N N . LEU A 1 204 ? -14.902 -20.645 18.491 1.00 38.16 204 LEU A N 1
ATOM 1566 C CA . LEU A 1 204 ? -13.702 -19.898 18.851 1.00 38.16 204 LEU A CA 1
ATOM 1567 C C . LEU A 1 204 ? -12.503 -20.785 18.506 1.00 38.16 204 LEU A C 1
ATOM 1569 O O . LEU A 1 204 ? -12.138 -21.675 19.269 1.00 38.16 204 LEU A O 1
ATOM 1573 N N . THR A 1 205 ? -11.902 -20.572 17.335 1.00 40.25 205 THR A N 1
ATOM 1574 C CA . THR A 1 205 ? -10.552 -21.071 17.054 1.00 40.25 205 THR A CA 1
ATOM 1575 C C . THR A 1 205 ? -9.562 -20.259 17.883 1.00 40.25 205 THR A C 1
ATOM 1577 O O . THR A 1 205 ? -9.079 -19.211 17.453 1.00 40.25 205 THR A O 1
ATOM 1580 N N . GLU A 1 206 ? -9.305 -20.728 19.096 1.00 43.62 206 GLU A N 1
ATOM 1581 C CA . GLU A 1 206 ? -8.127 -20.378 19.875 1.00 43.62 206 GLU A CA 1
ATOM 1582 C C . GLU A 1 206 ? -6.980 -21.272 19.378 1.00 43.62 206 GLU A C 1
ATOM 1584 O O . GLU A 1 206 ? -6.795 -22.383 19.864 1.00 43.62 206 GLU A O 1
ATOM 1589 N N . GLU A 1 207 ? -6.236 -20.829 18.357 1.00 44.88 207 GLU A N 1
ATOM 1590 C CA . GLU A 1 207 ? -4.877 -21.343 18.160 1.00 44.88 207 GLU A CA 1
ATOM 1591 C C . GLU A 1 207 ? -3.918 -20.448 18.938 1.00 44.88 207 GLU A C 1
ATOM 1593 O O . GLU A 1 207 ? -3.551 -19.341 18.538 1.00 44.88 207 GLU A O 1
ATOM 1598 N N . VAL A 1 208 ? -3.586 -20.958 20.120 1.00 41.72 208 VAL A N 1
ATOM 1599 C CA . VAL A 1 208 ? -2.455 -20.559 20.942 1.00 41.72 208 VAL A CA 1
ATOM 1600 C C . VAL A 1 208 ? -1.183 -20.715 20.115 1.00 41.72 208 VAL A C 1
ATOM 1602 O O . VAL A 1 208 ? -0.872 -21.798 19.624 1.00 41.72 208 VAL A O 1
ATOM 1605 N N . GLY A 1 209 ? -0.440 -19.616 19.994 1.00 36.41 209 GLY A N 1
ATOM 1606 C CA . GLY A 1 209 ? 0.922 -19.631 19.491 1.00 36.41 209 GLY A CA 1
ATOM 1607 C C . GLY A 1 209 ? 1.810 -20.517 20.361 1.00 36.41 209 GLY A C 1
ATOM 1608 O O . GLY A 1 209 ? 1.918 -20.309 21.569 1.00 36.41 209 GLY A O 1
ATOM 1609 N N . ALA A 1 210 ? 2.464 -21.479 19.721 1.00 41.88 210 ALA A N 1
ATOM 1610 C CA . ALA A 1 210 ? 3.667 -22.109 20.229 1.00 41.88 210 ALA A CA 1
ATOM 1611 C C . ALA A 1 210 ? 4.830 -21.605 19.370 1.00 41.88 210 ALA A C 1
ATOM 1613 O O . ALA A 1 210 ? 4.981 -21.991 18.211 1.00 41.88 210 ALA A O 1
ATOM 1614 N N . GLU A 1 211 ? 5.610 -20.685 19.935 1.00 45.50 211 GLU A N 1
ATOM 1615 C CA . GLU A 1 211 ? 6.987 -20.489 19.509 1.00 45.50 211 GLU A CA 1
ATOM 1616 C C . GLU A 1 211 ? 7.769 -21.754 19.868 1.00 45.50 211 GLU A C 1
ATOM 1618 O O . GLU A 1 211 ? 7.844 -22.119 21.040 1.00 45.50 211 GLU A O 1
ATOM 1623 N N . GLU A 1 212 ? 8.369 -22.403 18.876 1.00 45.66 212 GLU A N 1
ATOM 1624 C CA . GLU A 1 212 ? 9.587 -23.178 19.086 1.00 45.66 212 GLU A CA 1
ATOM 1625 C C . GLU A 1 212 ? 10.605 -22.760 18.026 1.00 45.66 212 GLU A C 1
ATOM 1627 O O . GLU A 1 212 ? 10.443 -22.992 16.825 1.00 45.66 212 GLU A O 1
ATOM 1632 N N . ASP A 1 213 ? 11.647 -22.092 18.522 1.00 41.19 213 ASP A N 1
ATOM 1633 C CA . ASP A 1 213 ? 12.971 -22.025 17.927 1.00 41.19 213 ASP A CA 1
ATOM 1634 C C . ASP A 1 213 ? 13.389 -23.405 17.408 1.00 41.19 213 ASP A C 1
ATOM 1636 O O . ASP A 1 213 ? 13.416 -24.380 18.160 1.00 41.19 213 ASP A O 1
ATOM 1640 N N . ASN A 1 214 ? 13.836 -23.472 16.155 1.00 42.31 214 ASN A N 1
ATOM 1641 C CA . ASN A 1 214 ? 14.901 -24.407 15.828 1.00 42.31 214 ASN A CA 1
ATOM 1642 C C . ASN A 1 214 ? 15.803 -23.835 14.732 1.00 42.31 214 ASN A C 1
ATOM 1644 O O . ASN A 1 214 ? 15.430 -23.715 13.562 1.00 42.31 214 ASN A O 1
ATOM 1648 N N . GLU A 1 215 ? 17.009 -23.464 15.153 1.00 46.62 215 GLU A N 1
ATOM 1649 C CA . GLU A 1 215 ? 18.166 -23.274 14.295 1.00 46.62 215 GLU A CA 1
ATOM 1650 C C . GLU A 1 215 ? 18.468 -24.587 13.556 1.00 46.62 215 GLU A C 1
ATOM 1652 O O . GLU A 1 215 ? 18.887 -25.559 14.177 1.00 46.62 215 GLU A O 1
ATOM 1657 N N . GLU A 1 216 ? 18.381 -24.619 12.223 1.00 50.59 216 GLU A N 1
ATOM 1658 C CA . GLU A 1 216 ? 19.143 -25.617 11.464 1.00 50.59 216 GLU A CA 1
ATOM 1659 C C . GLU A 1 216 ? 19.722 -25.065 10.156 1.00 50.59 216 GLU A C 1
ATOM 1661 O O . GLU A 1 216 ? 19.135 -25.021 9.079 1.00 50.59 216 GLU A O 1
ATOM 1666 N N . LYS A 1 217 ? 20.964 -24.636 10.330 1.00 46.16 217 LYS A N 1
ATOM 1667 C CA . LYS A 1 217 ? 22.100 -24.632 9.413 1.00 46.16 217 LYS A CA 1
ATOM 1668 C C . LYS A 1 217 ? 22.070 -25.766 8.365 1.00 46.16 217 LYS A C 1
ATOM 1670 O O . LYS A 1 217 ? 22.253 -26.921 8.716 1.00 46.16 217 LYS A O 1
ATOM 1675 N N . THR A 1 218 ? 22.014 -25.427 7.079 1.00 43.06 218 THR A N 1
ATOM 1676 C CA . THR A 1 218 ? 22.559 -26.219 5.948 1.00 43.06 218 THR A CA 1
ATOM 1677 C C . THR A 1 218 ? 22.893 -25.224 4.824 1.00 43.06 218 THR A C 1
ATOM 1679 O O . THR A 1 218 ? 22.055 -24.406 4.463 1.00 43.06 218 THR A O 1
ATOM 1682 N N . ALA A 1 219 ? 24.180 -24.994 4.547 1.00 41.94 219 ALA A N 1
ATOM 1683 C CA . ALA A 1 219 ? 25.046 -25.712 3.596 1.00 41.94 219 ALA A CA 1
ATOM 1684 C C . ALA A 1 219 ? 24.974 -25.098 2.188 1.00 41.94 219 ALA A C 1
ATOM 1686 O O . ALA A 1 219 ? 23.901 -25.173 1.558 1.00 41.94 219 ALA A O 1
#